Protein AF-A0A938B9T8-F1 (afdb_monomer_lite)

Radius of gyration: 34.12 Å; chains: 1; bounding box: 74×106×100 Å

Foldseek 3Di:
DDDDDDDDDDDDDDDDDDDDPDDPPVVVVVVVVVVVDDPPPDQLQVVLVVLLCVAPLCVVFVWDWDDKDADPVQKIKTWTWTNDPPTKIKIWIGHNSATFKIKIKAPPDQADDPVVLVSVQSSVCSSCVSRVNNFHCDPVNSVVQNVAQDAEDCDQVPADWDDGQQKTWGWYDHPSITMIMIGGHPCNPDPDDPPPDPDPDPDQDDDDWAADQDQFEFDFDDVPCVVSVVVVVVVCCVPQVKDFPDKDWDDDPPDPDIGITTGIARDDPPDGDDDIYDDDDDDDDDDDD

Secondary structure (DSSP, 8-state):
-----------------------TTHHHHHHHTTTTS------HHHHHHHHHHTSHHHHHTT-EEEEEEE-TTS-EEEEEE-S-SS-EEEEEEE-SSSEEEEEEEETT-SS--HHHHHHHHHHHHHHHHHTT------HHHHHHHHHHTTSEESSGGGSPPEEETTEEEEEEEETTEEEEEEEE-S-TTS-------------PPP------SSS-B-----TT-HHHHHHHHHHHHHHS-EEEEEEEEEE-TTSS-EEEEEEEEE--TT-------------------

Structure (mmCIF, N/CA/C/O backbone):
data_AF-A0A938B9T8-F1
#
_entry.id   AF-A0A938B9T8-F1
#
loop_
_atom_site.group_PDB
_atom_site.id
_atom_site.type_symbol
_atom_site.label_atom_id
_atom_site.label_alt_id
_atom_site.label_comp_id
_atom_site.label_asym_id
_atom_site.label_entity_id
_atom_site.label_seq_id
_atom_site.pdbx_PDB_ins_code
_atom_site.Cartn_x
_atom_site.Cartn_y
_atom_site.Cartn_z
_atom_site.occupancy
_atom_site.B_iso_or_equiv
_atom_site.auth_seq_id
_atom_site.auth_comp_id
_atom_site.auth_asym_id
_atom_site.auth_atom_id
_atom_site.pdbx_PDB_model_num
ATOM 1 N N . MET A 1 1 ? 50.150 -61.890 -44.716 1.00 44.00 1 MET A N 1
ATOM 2 C CA . MET A 1 1 ? 51.503 -61.308 -44.879 1.00 44.00 1 MET A CA 1
ATOM 3 C C . MET A 1 1 ? 51.969 -61.524 -46.313 1.00 44.00 1 MET A C 1
ATOM 5 O O . MET A 1 1 ? 51.781 -62.622 -46.815 1.00 44.00 1 MET A O 1
ATOM 9 N N . LYS A 1 2 ? 52.610 -60.495 -46.892 1.00 39.19 2 LYS A N 1
ATOM 10 C CA . LYS A 1 2 ? 53.202 -60.366 -48.245 1.00 39.19 2 LYS A CA 1
ATOM 11 C C . LYS A 1 2 ? 52.284 -59.973 -49.418 1.00 39.19 2 LYS A C 1
ATOM 13 O O . LYS A 1 2 ? 51.310 -60.654 -49.709 1.00 39.19 2 LYS A O 1
ATOM 18 N N . ASN A 1 3 ? 52.809 -58.968 -50.142 1.00 36.91 3 ASN A N 1
ATOM 19 C CA . ASN A 1 3 ? 52.627 -58.587 -51.555 1.00 36.91 3 ASN A CA 1
ATOM 20 C C . ASN A 1 3 ? 51.361 -57.774 -51.889 1.00 36.91 3 ASN A C 1
ATOM 22 O O . ASN A 1 3 ? 50.288 -58.130 -51.438 1.00 36.91 3 ASN A O 1
ATOM 26 N N . ARG A 1 4 ? 51.370 -56.692 -52.686 1.00 42.81 4 ARG A N 1
ATOM 27 C CA . ARG A 1 4 ? 52.327 -56.062 -53.632 1.00 42.81 4 ARG A CA 1
ATOM 28 C C . ARG A 1 4 ? 51.769 -54.647 -53.949 1.00 42.81 4 ARG A C 1
ATOM 30 O O . ARG A 1 4 ? 50.560 -54.488 -53.988 1.00 42.81 4 ARG A O 1
ATOM 37 N N . THR A 1 5 ? 52.578 -53.586 -53.942 1.00 43.53 5 THR A N 1
ATOM 38 C CA . THR A 1 5 ? 53.178 -52.920 -55.127 1.00 43.53 5 THR A CA 1
ATOM 39 C C . THR A 1 5 ? 52.240 -51.990 -55.923 1.00 43.53 5 THR A C 1
ATOM 41 O O . THR A 1 5 ? 51.395 -52.454 -56.672 1.00 43.53 5 THR A O 1
ATOM 44 N N . PHE A 1 6 ? 52.497 -50.682 -55.757 1.00 43.47 6 PHE A N 1
ATOM 45 C CA . PHE A 1 6 ? 52.498 -49.566 -56.724 1.00 43.47 6 PHE A CA 1
ATOM 46 C C . PHE A 1 6 ? 51.440 -49.482 -57.842 1.00 43.47 6 PHE A C 1
ATOM 48 O O . PHE A 1 6 ? 51.449 -50.280 -58.772 1.00 43.47 6 PHE A O 1
ATOM 55 N N . CYS A 1 7 ? 50.754 -48.333 -57.910 1.00 41.94 7 CYS A N 1
ATOM 56 C CA . CYS A 1 7 ? 50.719 -47.555 -59.152 1.00 41.94 7 CYS A CA 1
ATOM 57 C C . CYS A 1 7 ? 50.517 -46.057 -58.866 1.00 41.94 7 CYS A C 1
ATOM 59 O O . CYS A 1 7 ? 49.544 -45.649 -58.237 1.00 41.94 7 CYS A O 1
ATOM 61 N N . PHE A 1 8 ? 51.489 -45.265 -59.314 1.00 39.94 8 PHE A N 1
ATOM 62 C CA . PHE A 1 8 ? 51.464 -43.810 -59.415 1.00 39.94 8 PHE A CA 1
ATOM 63 C C . PHE A 1 8 ? 50.575 -43.408 -60.597 1.00 39.94 8 PHE A C 1
ATOM 65 O O . PHE A 1 8 ? 50.833 -43.864 -61.707 1.00 39.94 8 PHE A O 1
ATOM 72 N N . ILE A 1 9 ? 49.638 -42.478 -60.404 1.00 48.59 9 ILE A N 1
ATOM 73 C CA . ILE A 1 9 ? 49.230 -41.559 -61.474 1.00 48.59 9 ILE A CA 1
ATOM 74 C C . ILE A 1 9 ? 49.247 -40.144 -60.905 1.00 48.59 9 ILE A C 1
ATOM 76 O O . ILE A 1 9 ? 48.394 -39.735 -60.121 1.00 48.59 9 ILE A O 1
ATOM 80 N N . VAL A 1 10 ? 50.292 -39.429 -61.310 1.00 43.50 10 VAL A N 1
ATOM 81 C CA . VAL A 1 10 ? 50.408 -37.976 -61.288 1.00 43.50 10 VAL A CA 1
ATOM 82 C C . VAL A 1 10 ? 49.508 -37.446 -62.397 1.00 43.50 10 VAL A C 1
ATOM 84 O O . VAL A 1 10 ? 49.680 -37.821 -63.554 1.00 43.50 10 VAL A O 1
ATOM 87 N N . LEU A 1 11 ? 48.577 -36.558 -62.063 1.00 46.62 11 LEU A N 1
ATOM 88 C CA . LEU A 1 11 ? 47.908 -35.721 -63.051 1.00 46.62 11 LEU A CA 1
ATOM 89 C C . LEU A 1 11 ? 47.940 -34.279 -62.555 1.00 46.62 11 LEU A C 1
ATOM 91 O O . LEU A 1 11 ? 47.171 -33.853 -61.697 1.00 46.62 11 LEU A O 1
ATOM 95 N N . CYS A 1 12 ? 48.924 -33.562 -63.089 1.00 42.72 12 CYS A N 1
ATOM 96 C CA . CYS A 1 12 ? 49.017 -32.118 -63.072 1.00 42.72 12 CYS A CA 1
ATOM 97 C C . CYS A 1 12 ? 47.800 -31.521 -63.787 1.00 42.72 12 CYS A C 1
ATOM 99 O O . CYS A 1 12 ? 47.598 -31.791 -64.967 1.00 42.72 12 CYS A O 1
ATOM 101 N N . PHE A 1 13 ? 47.065 -30.638 -63.115 1.00 42.47 13 PHE A N 1
ATOM 102 C CA . PHE A 1 13 ? 46.335 -29.570 -63.791 1.00 42.47 13 PHE A CA 1
ATOM 103 C C . PHE A 1 13 ? 46.786 -28.235 -63.211 1.00 42.47 13 PHE A C 1
ATOM 105 O O . PHE A 1 13 ? 46.381 -27.800 -62.136 1.00 42.47 13 PHE A O 1
ATOM 112 N N . VAL A 1 14 ? 47.710 -27.633 -63.953 1.00 46.84 14 VAL A N 1
ATOM 113 C CA . VAL A 1 14 ? 48.051 -26.218 -63.903 1.00 46.84 14 VAL A CA 1
ATOM 114 C C . VAL A 1 14 ? 46.981 -25.473 -64.698 1.00 46.84 14 VAL A C 1
ATOM 116 O O . VAL A 1 14 ? 46.688 -25.856 -65.827 1.00 46.84 14 VAL A O 1
ATOM 119 N N . GLY A 1 15 ? 46.470 -24.378 -64.137 1.00 41.94 15 GLY A N 1
ATOM 120 C CA . GLY A 1 15 ? 45.868 -23.295 -64.915 1.00 41.94 15 GLY A CA 1
ATOM 121 C C . GLY A 1 15 ? 44.382 -23.060 -64.671 1.00 41.94 15 GLY A C 1
ATOM 122 O O . GLY A 1 15 ? 43.544 -23.682 -65.305 1.00 41.94 15 GLY A O 1
ATOM 123 N N . MET A 1 16 ? 44.070 -22.089 -63.810 1.00 43.16 16 MET A N 1
ATOM 124 C CA . MET A 1 16 ? 43.331 -20.874 -64.191 1.00 43.16 16 MET A CA 1
ATOM 125 C C . MET A 1 16 ? 43.109 -20.016 -62.942 1.00 43.16 16 MET A C 1
ATOM 127 O O . MET A 1 16 ? 42.159 -20.197 -62.187 1.00 43.16 16 MET A O 1
ATOM 131 N N . MET A 1 17 ? 44.001 -19.040 -62.746 1.00 46.53 17 MET A N 1
ATOM 132 C CA . MET A 1 17 ? 43.592 -17.780 -62.137 1.00 46.53 17 MET A CA 1
ATOM 133 C C . MET A 1 17 ? 42.645 -17.096 -63.125 1.00 46.53 17 MET A C 1
ATOM 135 O O . MET A 1 17 ? 43.085 -16.679 -64.194 1.00 46.53 17 MET A O 1
ATOM 139 N N . ILE A 1 18 ? 41.374 -16.947 -62.761 1.00 51.22 18 ILE A N 1
ATOM 140 C CA . ILE A 1 18 ? 40.555 -15.838 -63.244 1.00 51.22 18 ILE A CA 1
ATOM 141 C C . ILE A 1 18 ? 39.967 -15.137 -62.025 1.00 51.22 18 ILE A C 1
ATOM 143 O O . ILE A 1 18 ? 39.226 -15.706 -61.227 1.00 51.22 18 ILE A O 1
ATOM 147 N N . LEU A 1 19 ? 40.378 -13.880 -61.911 1.00 48.69 19 LEU A N 1
ATOM 148 C CA . LEU A 1 19 ? 39.807 -12.830 -61.092 1.00 48.69 19 LEU A CA 1
ATOM 149 C C . LEU A 1 19 ? 38.296 -12.742 -61.334 1.00 48.69 19 LEU A C 1
ATOM 151 O O . LEU A 1 19 ? 37.857 -12.513 -62.456 1.00 48.69 19 LEU A O 1
ATOM 155 N N . GLY A 1 20 ? 37.518 -12.872 -60.265 1.00 40.81 20 GLY A N 1
ATOM 156 C CA . GLY A 1 20 ? 36.072 -12.679 -60.276 1.00 40.81 20 GLY A CA 1
ATOM 157 C C . GLY A 1 20 ? 35.629 -12.086 -58.950 1.00 40.81 20 GLY A C 1
ATOM 158 O O . GLY A 1 20 ? 35.088 -12.776 -58.093 1.00 40.81 20 GLY A O 1
ATOM 159 N N . CYS A 1 21 ? 35.944 -10.807 -58.756 1.00 49.81 21 CYS A N 1
ATOM 160 C CA . CYS A 1 21 ? 35.454 -9.993 -57.653 1.00 49.81 21 CYS A CA 1
ATOM 161 C C . CYS A 1 21 ? 33.967 -9.706 -57.914 1.00 49.81 21 CYS A C 1
ATOM 163 O O . CYS A 1 21 ? 33.634 -8.689 -58.514 1.00 49.81 21 CYS A O 1
ATOM 165 N N . GLU A 1 22 ? 33.077 -10.627 -57.538 1.00 45.91 22 GLU A N 1
ATOM 166 C CA . GLU A 1 22 ? 31.639 -10.467 -57.766 1.00 45.91 22 GLU A CA 1
ATOM 167 C C . GLU A 1 22 ? 30.855 -10.392 -56.447 1.00 45.91 22 GLU A C 1
ATOM 169 O O . GLU A 1 22 ? 30.532 -11.375 -55.785 1.00 45.91 22 GLU A O 1
ATOM 174 N N . SER A 1 23 ? 30.584 -9.133 -56.097 1.00 46.62 23 SER A N 1
ATOM 175 C CA . SER A 1 23 ? 29.406 -8.610 -55.403 1.00 46.62 23 SER A CA 1
ATOM 176 C C . SER A 1 23 ? 29.076 -9.140 -53.997 1.00 46.62 23 SER A C 1
ATOM 178 O O . SER A 1 23 ? 28.178 -9.949 -53.762 1.00 46.62 23 SER A O 1
ATOM 180 N N . GLN A 1 24 ? 29.720 -8.512 -53.013 1.00 46.72 24 GLN A N 1
ATOM 181 C CA . GLN A 1 24 ? 29.330 -8.488 -51.596 1.00 46.72 24 GLN A CA 1
ATOM 182 C C . GLN A 1 24 ? 28.036 -7.682 -51.311 1.00 46.72 24 GLN A C 1
ATOM 184 O O . GLN A 1 24 ? 27.685 -7.489 -50.146 1.00 46.72 24 GLN A O 1
ATOM 189 N N . GLU A 1 25 ? 27.292 -7.214 -52.320 1.00 53.09 25 GLU A N 1
ATOM 190 C CA . GLU A 1 25 ? 26.099 -6.380 -52.092 1.00 53.09 25 GLU A CA 1
ATOM 191 C C . GLU A 1 25 ? 24.832 -7.193 -51.786 1.00 53.09 25 GLU A C 1
ATOM 193 O O . GLU A 1 25 ? 24.035 -6.794 -50.937 1.00 53.09 25 GLU A O 1
ATOM 198 N N . LYS A 1 26 ? 24.683 -8.408 -52.331 1.00 45.09 26 LYS A N 1
ATOM 199 C CA . LYS A 1 26 ? 23.472 -9.228 -52.107 1.00 45.09 26 LYS A CA 1
ATOM 200 C C . LYS A 1 26 ? 23.364 -9.889 -50.726 1.00 45.09 26 LYS A C 1
ATOM 202 O O . LYS A 1 26 ? 22.300 -10.394 -50.372 1.00 45.09 26 LYS A O 1
ATOM 207 N N . LYS A 1 27 ? 24.424 -9.875 -49.909 1.00 44.78 27 LYS A N 1
ATOM 208 C CA . LYS A 1 27 ? 24.386 -10.405 -48.529 1.00 44.78 27 LYS A CA 1
ATOM 209 C C . LYS A 1 27 ? 23.972 -9.365 -47.483 1.00 44.78 27 LYS A C 1
ATOM 211 O O . LYS A 1 27 ? 23.549 -9.753 -46.399 1.00 44.78 27 LYS A O 1
ATOM 216 N N . LYS A 1 28 ? 24.035 -8.065 -47.796 1.00 45.91 28 LYS A N 1
ATOM 217 C CA . LYS A 1 28 ? 23.640 -6.997 -46.859 1.00 45.91 28 LYS A CA 1
ATOM 218 C C . LYS A 1 28 ? 22.139 -6.706 -46.867 1.00 45.91 28 LYS A C 1
ATOM 220 O O . LYS A 1 28 ? 21.610 -6.235 -45.864 1.00 45.91 28 LYS A O 1
ATOM 225 N N . GLU A 1 29 ? 21.435 -7.049 -47.942 1.00 45.91 29 GLU A N 1
ATOM 226 C CA . GLU A 1 29 ? 19.993 -6.801 -48.046 1.00 45.91 29 GLU A CA 1
ATOM 227 C C . GLU A 1 29 ? 19.154 -7.873 -47.327 1.00 45.91 29 GLU A C 1
ATOM 229 O O . GLU A 1 29 ? 18.141 -7.562 -46.703 1.00 45.91 29 GLU A O 1
ATOM 234 N N . LYS A 1 30 ? 19.639 -9.122 -47.265 1.00 44.00 30 LYS A N 1
ATOM 235 C CA . LYS A 1 30 ? 18.954 -10.209 -46.540 1.00 44.00 30 LYS A CA 1
ATOM 236 C C . LYS A 1 30 ? 19.152 -10.165 -45.015 1.00 44.00 30 LYS A C 1
ATOM 238 O O . LYS A 1 30 ? 18.354 -10.744 -44.288 1.00 44.00 30 LYS A O 1
ATOM 243 N N . VAL A 1 31 ? 20.165 -9.445 -44.520 1.00 48.72 31 VAL A N 1
ATOM 244 C CA . VAL A 1 31 ? 20.385 -9.234 -43.072 1.00 48.72 31 VAL A CA 1
ATOM 245 C C . VAL A 1 31 ? 19.576 -8.042 -42.543 1.00 48.72 31 VAL A C 1
ATOM 247 O O . VAL A 1 31 ? 19.116 -8.077 -41.405 1.00 48.72 31 VAL A O 1
ATOM 250 N N . LYS A 1 32 ? 19.287 -7.033 -43.378 1.00 48.50 32 LYS A N 1
ATOM 251 C CA . LYS A 1 32 ? 18.380 -5.932 -43.001 1.00 48.50 32 LYS A CA 1
ATOM 252 C C . LYS A 1 32 ? 16.919 -6.366 -42.841 1.00 48.50 32 LYS A C 1
ATOM 254 O O . LYS A 1 32 ? 16.194 -5.747 -42.074 1.00 48.50 32 LYS A O 1
ATOM 259 N N . SER A 1 33 ? 16.500 -7.439 -43.512 1.00 45.88 33 SER A N 1
ATOM 260 C CA . SER A 1 33 ? 15.119 -7.939 -43.445 1.00 45.88 33 SER A CA 1
ATOM 261 C C . SER A 1 33 ? 14.818 -8.810 -42.217 1.00 45.88 33 SER A C 1
ATOM 263 O O . SER A 1 33 ? 13.645 -9.013 -41.925 1.00 45.88 33 SER A O 1
ATOM 265 N N . ILE A 1 34 ? 15.828 -9.327 -41.502 1.00 47.50 34 ILE A N 1
ATOM 266 C CA . ILE A 1 34 ? 15.625 -10.179 -40.309 1.00 47.50 34 ILE A CA 1
ATOM 267 C C . ILE A 1 34 ? 15.726 -9.362 -39.007 1.00 47.50 34 ILE A C 1
ATOM 269 O O . ILE A 1 34 ? 15.142 -9.740 -38.003 1.00 47.50 34 ILE A O 1
ATOM 273 N N . MET A 1 35 ? 16.373 -8.190 -39.024 1.00 47.97 35 MET A N 1
ATOM 274 C CA . MET A 1 35 ? 16.415 -7.276 -37.866 1.00 47.97 35 MET A CA 1
ATOM 275 C C . MET A 1 35 ? 15.239 -6.285 -37.802 1.00 47.97 35 MET A C 1
ATOM 277 O O . MET A 1 35 ? 15.177 -5.468 -36.890 1.00 47.97 35 MET A O 1
ATOM 281 N N . ALA A 1 36 ? 14.315 -6.331 -38.765 1.00 45.12 36 ALA A N 1
ATOM 282 C CA . ALA A 1 36 ? 13.151 -5.442 -38.825 1.00 45.12 36 ALA A CA 1
ATOM 283 C C . ALA A 1 36 ? 11.843 -6.106 -38.349 1.00 45.12 36 ALA A C 1
ATOM 285 O O . ALA A 1 36 ? 10.796 -5.462 -38.340 1.00 45.12 36 ALA A O 1
ATOM 286 N N . GLN A 1 37 ? 11.885 -7.378 -37.941 1.00 44.09 37 GLN A N 1
ATOM 287 C CA . GLN A 1 37 ? 10.745 -8.075 -37.353 1.00 44.09 37 GLN A CA 1
ATOM 288 C C . GLN A 1 37 ? 11.016 -8.381 -35.878 1.00 44.09 37 GLN A C 1
ATOM 290 O O . GLN A 1 37 ? 11.808 -9.252 -35.544 1.00 44.09 37 GLN A O 1
ATOM 295 N N . GLN A 1 38 ? 10.259 -7.676 -35.034 1.00 44.22 38 GLN A N 1
ATOM 296 C CA . GLN A 1 38 ? 9.871 -8.064 -33.676 1.00 44.22 38 GLN A CA 1
ATOM 297 C C . GLN A 1 38 ? 10.917 -7.936 -32.560 1.00 44.22 38 GLN A C 1
ATOM 299 O O . GLN A 1 38 ? 11.179 -8.874 -31.822 1.00 44.22 38 GLN A O 1
ATOM 304 N N . GLU A 1 39 ? 11.317 -6.703 -32.278 1.00 44.09 39 GLU A N 1
ATOM 305 C CA . GLU A 1 39 ? 11.133 -6.209 -30.911 1.00 44.09 39 GLU A CA 1
ATOM 306 C C . GLU A 1 39 ? 10.111 -5.082 -30.994 1.00 44.09 39 GLU A C 1
ATOM 308 O O . GLU A 1 39 ? 10.438 -3.915 -31.192 1.00 44.09 39 GLU A O 1
ATOM 313 N N . ALA A 1 40 ? 8.829 -5.441 -30.892 1.00 45.62 40 ALA A N 1
ATOM 314 C CA . ALA A 1 40 ? 7.873 -4.494 -30.348 1.00 45.62 40 ALA A CA 1
ATOM 315 C C . ALA A 1 40 ? 8.347 -4.268 -28.913 1.00 45.62 40 ALA A C 1
ATOM 317 O O . ALA A 1 40 ? 8.076 -5.089 -28.039 1.00 45.62 40 ALA A O 1
ATOM 318 N N . THR A 1 41 ? 9.168 -3.238 -28.722 1.00 47.88 41 THR A N 1
ATOM 319 C CA . THR A 1 41 ? 9.672 -2.798 -27.430 1.00 47.88 41 THR A CA 1
ATOM 320 C C . THR A 1 41 ? 8.458 -2.509 -26.568 1.00 47.88 41 THR A C 1
ATOM 322 O O . THR A 1 41 ? 7.824 -1.459 -26.658 1.00 47.88 41 THR A O 1
ATOM 325 N N . VAL A 1 42 ? 8.072 -3.519 -25.792 1.00 50.34 42 VAL A N 1
ATOM 326 C CA . VAL A 1 42 ? 7.075 -3.407 -24.741 1.00 50.34 42 VAL A CA 1
ATOM 327 C C . VAL A 1 42 ? 7.495 -2.188 -23.921 1.00 50.34 42 VAL A C 1
ATOM 329 O O . VAL A 1 42 ? 8.640 -2.162 -23.462 1.00 50.34 42 VAL A O 1
ATOM 332 N N . PRO A 1 43 ? 6.639 -1.153 -23.796 1.00 55.47 43 PRO A N 1
ATOM 333 C CA . PRO A 1 43 ? 6.971 0.017 -23.001 1.00 55.47 43 PRO A CA 1
ATOM 334 C C . PRO A 1 43 ? 7.483 -0.450 -21.637 1.00 55.47 43 PRO A C 1
ATOM 336 O O . PRO A 1 43 ? 6.865 -1.351 -21.061 1.00 55.47 43 PRO A O 1
ATOM 339 N N . PRO A 1 44 ? 8.602 0.093 -21.135 1.00 57.81 44 PRO A N 1
ATOM 340 C CA . PRO A 1 44 ? 9.269 -0.430 -19.942 1.00 57.81 44 PRO A CA 1
ATOM 341 C C . PRO A 1 44 ? 8.331 -0.508 -18.720 1.00 57.81 44 PRO A C 1
ATOM 343 O O . PRO A 1 44 ? 8.489 -1.382 -17.873 1.00 57.81 44 PRO A O 1
ATOM 346 N N . ASP A 1 45 ? 7.278 0.311 -18.683 1.00 57.59 45 ASP A N 1
ATOM 347 C CA . ASP A 1 45 ? 6.208 0.323 -17.675 1.00 57.59 45 ASP A CA 1
ATOM 348 C C . ASP A 1 45 ? 5.435 -0.994 -17.600 1.00 57.59 45 ASP A C 1
ATOM 350 O O . ASP A 1 45 ? 5.082 -1.442 -16.510 1.00 57.59 45 ASP A O 1
ATOM 354 N N . LYS A 1 46 ? 5.244 -1.674 -18.733 1.00 61.50 46 LYS A N 1
ATOM 355 C CA . LYS A 1 46 ? 4.565 -2.973 -18.765 1.00 61.50 46 LYS A CA 1
ATOM 356 C C . LYS A 1 46 ? 5.424 -4.095 -18.184 1.00 61.50 46 LYS A C 1
ATOM 358 O O . LYS A 1 46 ? 4.868 -5.060 -17.671 1.00 61.50 46 LYS A O 1
ATOM 363 N N . LEU A 1 47 ? 6.755 -3.990 -18.242 1.00 66.94 47 LEU A N 1
ATOM 364 C CA . LEU A 1 47 ? 7.633 -5.042 -17.721 1.00 66.94 47 LEU A CA 1
ATOM 365 C C . LEU A 1 47 ? 7.559 -5.109 -16.195 1.00 66.94 47 LEU A C 1
ATOM 367 O O . LEU A 1 47 ? 7.362 -6.190 -15.652 1.00 66.94 47 LEU A O 1
ATOM 371 N N . ILE A 1 48 ? 7.600 -3.970 -15.510 1.00 81.06 48 ILE A N 1
ATOM 372 C CA . ILE A 1 48 ? 7.576 -3.952 -14.041 1.00 81.06 48 ILE A CA 1
ATOM 373 C C . ILE A 1 48 ? 6.180 -4.199 -13.478 1.00 81.06 48 ILE A C 1
ATOM 375 O O . ILE A 1 48 ? 6.041 -4.898 -12.476 1.00 81.06 48 ILE A O 1
ATOM 379 N N . LEU A 1 49 ? 5.130 -3.704 -14.138 1.00 88.44 49 LEU A N 1
ATOM 380 C CA . LEU A 1 49 ? 3.770 -4.065 -13.740 1.00 88.44 49 LEU A CA 1
ATOM 381 C C . LEU A 1 49 ? 3.564 -5.585 -13.840 1.00 88.44 49 LEU A C 1
ATOM 383 O O . LEU A 1 49 ? 3.070 -6.199 -12.900 1.00 88.44 49 LEU A O 1
ATOM 387 N N . SER A 1 50 ? 4.076 -6.210 -14.908 1.00 89.75 50 SER A N 1
ATOM 388 C CA . SER A 1 50 ? 4.029 -7.669 -15.058 1.00 89.75 50 SER A CA 1
ATOM 389 C C . SER A 1 50 ? 4.847 -8.426 -14.005 1.00 89.75 50 SER A C 1
ATOM 391 O O . SER A 1 50 ? 4.586 -9.600 -13.747 1.00 89.75 50 SER A O 1
ATOM 393 N N . GLU A 1 51 ? 5.884 -7.817 -13.425 1.00 92.25 51 GLU A N 1
ATOM 394 C CA . GLU A 1 51 ? 6.640 -8.415 -12.318 1.00 92.25 51 GLU A CA 1
ATOM 395 C C . GLU A 1 51 ? 5.804 -8.424 -11.038 1.00 92.25 51 GLU A C 1
ATOM 397 O O . GLU A 1 51 ? 5.715 -9.468 -10.389 1.00 92.25 51 GLU A O 1
ATOM 402 N N . PHE A 1 52 ? 5.106 -7.322 -10.740 1.00 94.38 52 PHE A N 1
ATOM 403 C CA . PHE A 1 52 ? 4.149 -7.277 -9.636 1.00 94.38 52 PHE A CA 1
ATOM 404 C C . PHE A 1 52 ? 3.007 -8.286 -9.832 1.00 94.38 52 PHE A C 1
ATOM 406 O O . PHE A 1 52 ? 2.710 -9.060 -8.924 1.00 94.38 52 PHE A O 1
ATOM 413 N N . GLU A 1 53 ? 2.408 -8.352 -11.021 1.00 95.50 53 GLU A N 1
ATOM 414 C CA . GLU A 1 53 ? 1.335 -9.310 -11.338 1.00 95.50 53 GLU A CA 1
ATOM 415 C C . GLU A 1 53 ? 1.786 -10.774 -11.180 1.00 95.50 53 GLU A C 1
ATOM 417 O O . GLU A 1 53 ? 0.991 -11.652 -10.849 1.00 95.50 53 GLU A O 1
ATOM 422 N N . ARG A 1 54 ? 3.084 -11.052 -11.370 1.00 95.44 54 ARG A N 1
ATOM 423 C CA . ARG A 1 54 ? 3.686 -12.382 -11.180 1.00 95.44 54 ARG A CA 1
ATOM 424 C C . ARG A 1 54 ? 4.169 -12.647 -9.753 1.00 95.44 54 ARG A C 1
ATOM 426 O O . ARG A 1 54 ? 4.651 -13.763 -9.513 1.00 95.44 54 ARG A O 1
ATOM 433 N N . SER A 1 55 ? 4.065 -11.675 -8.846 1.00 95.69 55 SER A N 1
ATOM 434 C CA . SER A 1 55 ? 4.524 -11.768 -7.455 1.00 95.69 55 SER A CA 1
ATOM 435 C C . SER A 1 55 ? 3.751 -12.811 -6.641 1.00 95.69 55 SER A C 1
ATOM 437 O O . SER A 1 55 ? 2.654 -13.240 -7.006 1.00 95.69 55 SER A O 1
ATOM 439 N N . GLU A 1 56 ? 4.326 -13.225 -5.510 1.00 94.56 56 GLU A N 1
ATOM 440 C CA . GLU A 1 56 ? 3.670 -14.145 -4.575 1.00 94.56 56 GLU A CA 1
ATOM 441 C C . GLU A 1 56 ? 2.349 -13.576 -4.044 1.00 94.56 56 GLU A C 1
ATOM 443 O O . GLU A 1 56 ? 1.375 -14.320 -3.934 1.00 94.56 56 GLU A O 1
ATOM 448 N N . PHE A 1 57 ? 2.282 -12.262 -3.797 1.00 97.06 57 PHE A N 1
ATOM 449 C CA . PHE A 1 57 ? 1.048 -11.591 -3.393 1.00 97.06 57 PHE A CA 1
ATOM 450 C C . PHE A 1 57 ? -0.070 -11.827 -4.412 1.00 97.06 57 PHE A C 1
ATOM 452 O O . PHE A 1 57 ? -1.126 -12.344 -4.053 1.00 97.06 57 PHE A O 1
ATOM 459 N N . CYS A 1 58 ? 0.173 -11.550 -5.696 1.00 97.06 58 CYS A N 1
ATOM 460 C CA . CYS A 1 58 ? -0.874 -11.701 -6.704 1.00 97.06 58 CYS A CA 1
ATOM 461 C C . CYS A 1 58 ? -1.254 -13.148 -7.010 1.00 97.06 58 CYS A C 1
ATOM 463 O O . CYS A 1 58 ? -2.415 -13.411 -7.318 1.00 97.06 58 CYS A O 1
ATOM 465 N N . ARG A 1 59 ? -0.324 -14.096 -6.852 1.00 96.44 59 ARG A N 1
ATOM 466 C CA . ARG A 1 59 ? -0.648 -15.530 -6.919 1.00 96.44 59 ARG A CA 1
ATOM 467 C C . ARG A 1 59 ? -1.488 -15.995 -5.735 1.00 96.44 59 ARG A C 1
ATOM 469 O O . ARG A 1 59 ? -2.335 -16.859 -5.908 1.00 96.44 59 ARG A O 1
ATOM 476 N N . THR A 1 60 ? -1.232 -15.453 -4.547 1.00 96.62 60 THR A N 1
ATOM 477 C CA . THR A 1 60 ? -1.928 -15.849 -3.315 1.00 96.62 60 THR A CA 1
ATOM 478 C C . THR A 1 60 ? -3.342 -15.282 -3.267 1.00 96.62 60 THR A C 1
ATOM 480 O O . THR A 1 60 ? -4.265 -15.992 -2.881 1.00 96.62 60 THR A O 1
ATOM 483 N N . TYR A 1 61 ? -3.515 -14.022 -3.672 1.00 96.88 61 TYR A N 1
ATOM 484 C CA . TYR A 1 61 ? -4.786 -13.297 -3.559 1.00 96.88 61 TYR A CA 1
ATOM 485 C C . TYR A 1 61 ? -5.519 -13.113 -4.896 1.00 96.88 61 TYR A C 1
ATOM 487 O O . TYR A 1 61 ? -6.442 -12.308 -4.971 1.00 96.88 61 TYR A O 1
ATOM 495 N N . ASN A 1 62 ? -5.119 -13.846 -5.942 1.00 96.31 62 ASN A N 1
ATOM 496 C CA . ASN A 1 62 ? -5.742 -13.829 -7.270 1.00 96.31 62 ASN A CA 1
ATOM 497 C C . ASN A 1 62 ? -5.971 -12.406 -7.817 1.00 96.31 62 ASN A C 1
ATOM 499 O O . ASN A 1 62 ? -7.102 -12.045 -8.137 1.00 96.31 62 ASN A O 1
ATOM 503 N N . CYS A 1 63 ? -4.910 -11.594 -7.915 1.00 96.75 63 CYS A N 1
ATOM 504 C CA . CYS A 1 63 ? -5.034 -10.235 -8.455 1.00 96.75 63 CYS A CA 1
ATOM 505 C C . CYS A 1 63 ? -5.677 -10.253 -9.848 1.00 96.75 63 CYS A C 1
ATOM 507 O O . CYS A 1 63 ? -5.156 -10.883 -10.771 1.00 96.75 63 CYS A O 1
ATOM 509 N N . SER A 1 64 ? -6.747 -9.485 -10.014 1.00 95.25 64 SER A N 1
ATOM 510 C CA . SER A 1 64 ? -7.351 -9.181 -11.305 1.00 95.25 64 SER A CA 1
ATOM 511 C C . SER A 1 64 ? -7.220 -7.692 -11.565 1.00 95.25 64 SER A C 1
ATOM 513 O O . SER A 1 64 ? -7.617 -6.879 -10.737 1.00 95.25 64 SER A O 1
ATOM 515 N N . PHE A 1 65 ? -6.654 -7.320 -12.709 1.00 95.81 65 PHE A N 1
ATOM 516 C CA . PHE A 1 65 ? -6.613 -5.920 -13.117 1.00 95.81 65 PHE A CA 1
ATOM 517 C C . PHE A 1 65 ? -8.043 -5.385 -13.288 1.00 95.81 65 PHE A C 1
ATOM 519 O O . PHE A 1 65 ? -8.832 -5.985 -14.020 1.00 95.81 65 PHE A O 1
ATOM 526 N N . ASP A 1 66 ? -8.353 -4.264 -12.637 1.00 94.94 66 ASP A N 1
ATOM 527 C CA . ASP A 1 66 ? -9.627 -3.550 -12.792 1.00 94.94 66 ASP A CA 1
ATOM 528 C C . ASP A 1 66 ? -9.461 -2.422 -13.817 1.00 94.94 66 ASP A C 1
ATOM 530 O O . ASP A 1 66 ? -10.026 -2.440 -14.915 1.00 94.94 66 ASP A O 1
ATOM 534 N N . ARG A 1 67 ? -8.622 -1.434 -13.485 1.00 95.88 67 ARG A N 1
ATOM 535 C CA . ARG A 1 67 ? -8.479 -0.213 -14.285 1.00 95.88 67 ARG A CA 1
ATOM 536 C C . ARG A 1 67 ? -7.166 0.510 -14.039 1.00 95.88 67 ARG A C 1
ATOM 538 O O . ARG A 1 67 ? -6.498 0.315 -13.028 1.00 95.88 67 ARG A O 1
ATOM 545 N N . SER A 1 68 ? -6.848 1.437 -14.937 1.00 95.81 68 SER A N 1
ATOM 546 C CA . SER A 1 68 ? -5.702 2.335 -14.810 1.00 95.81 68 SER A CA 1
ATOM 547 C C . SER A 1 68 ? -6.071 3.773 -15.156 1.00 95.81 68 SER A C 1
ATOM 549 O O . SER A 1 68 ? -6.924 4.005 -16.014 1.00 95.81 68 SER A O 1
ATOM 551 N N . TRP A 1 69 ? -5.394 4.741 -14.545 1.00 96.12 69 TRP A N 1
ATOM 552 C CA . TRP A 1 69 ? -5.516 6.152 -14.909 1.00 96.12 69 TRP A CA 1
ATOM 553 C C . TRP A 1 69 ? -4.183 6.885 -14.789 1.00 96.12 69 TRP A C 1
ATOM 555 O O . TRP A 1 69 ? -3.368 6.601 -13.909 1.00 96.12 69 TRP A O 1
ATOM 565 N N . ASP A 1 70 ? -3.980 7.862 -15.667 1.00 95.19 70 ASP A N 1
ATOM 566 C CA . ASP A 1 70 ? -2.782 8.690 -15.649 1.00 95.19 70 ASP A CA 1
ATOM 567 C C . ASP A 1 70 ? -2.823 9.692 -14.492 1.00 95.19 70 ASP A C 1
ATOM 569 O O . ASP A 1 70 ? -3.837 10.333 -14.192 1.00 95.19 70 ASP A O 1
ATOM 573 N N . LEU A 1 71 ? -1.680 9.842 -13.839 1.00 91.56 71 LEU A N 1
ATOM 574 C CA . LEU A 1 71 ? -1.454 10.798 -12.773 1.00 91.56 71 LEU A CA 1
ATOM 575 C C . LEU A 1 71 ? -0.880 12.089 -13.348 1.00 91.56 71 LEU A C 1
ATOM 577 O O . LEU A 1 71 ? -0.024 12.085 -14.231 1.00 91.56 71 LEU A O 1
ATOM 581 N N . ARG A 1 72 ? -1.255 13.222 -12.745 1.00 90.38 72 ARG A N 1
ATOM 582 C CA . ARG A 1 72 ? -0.691 14.542 -13.091 1.00 90.38 72 ARG A CA 1
ATOM 583 C C . ARG A 1 72 ? 0.832 14.613 -12.938 1.00 90.38 72 ARG A C 1
ATOM 585 O O . ARG A 1 72 ? 1.463 15.465 -13.549 1.00 90.38 72 ARG A O 1
ATOM 592 N N . SER A 1 73 ? 1.414 13.732 -12.127 1.00 87.25 73 SER A N 1
ATOM 593 C CA . SER A 1 73 ? 2.859 13.591 -11.938 1.00 87.25 73 SER A CA 1
ATOM 594 C C . SER A 1 73 ? 3.579 12.902 -13.108 1.00 87.25 73 SER A C 1
ATOM 596 O O . SER A 1 73 ? 4.801 12.769 -13.050 1.00 87.25 73 SER A O 1
ATOM 598 N N . GLY A 1 74 ? 2.860 12.464 -14.149 1.00 88.31 74 GLY A N 1
ATOM 599 C CA . GLY A 1 74 ? 3.426 11.750 -15.299 1.00 88.31 74 GLY A CA 1
ATOM 600 C C . GLY A 1 74 ? 3.643 10.252 -15.059 1.00 88.31 74 GLY A C 1
ATOM 601 O O . GLY A 1 74 ? 4.477 9.638 -15.717 1.00 88.31 74 GLY A O 1
ATOM 602 N N . GLY A 1 75 ? 2.953 9.674 -14.076 1.00 91.81 75 GLY A N 1
ATOM 603 C CA . GLY A 1 75 ? 2.880 8.227 -13.862 1.00 91.81 75 GLY A CA 1
ATOM 604 C C . GLY A 1 75 ? 1.489 7.684 -14.178 1.00 91.81 75 GLY A C 1
ATOM 605 O O . GLY A 1 75 ? 0.601 8.443 -14.553 1.00 91.81 75 GLY A O 1
ATOM 606 N N . THR A 1 76 ? 1.283 6.395 -13.948 1.00 95.00 76 THR A N 1
ATOM 607 C CA . THR A 1 76 ? -0.009 5.719 -14.082 1.00 95.00 76 THR A CA 1
ATOM 608 C C . THR A 1 76 ? -0.301 4.999 -12.773 1.00 95.00 76 THR A C 1
ATOM 610 O O . THR A 1 76 ? 0.585 4.362 -12.199 1.00 95.00 76 THR A O 1
ATOM 613 N N . ASN A 1 77 ? -1.530 5.112 -12.278 1.00 96.81 77 ASN A N 1
ATOM 614 C CA . ASN A 1 77 ? -2.007 4.288 -11.176 1.00 96.81 77 ASN A CA 1
ATOM 615 C C . ASN A 1 77 ? -2.820 3.128 -11.739 1.00 96.81 77 ASN A C 1
ATOM 617 O O . ASN A 1 77 ? -3.643 3.332 -12.630 1.00 96.81 77 ASN A O 1
ATOM 621 N N . ASN A 1 78 ? -2.581 1.931 -11.223 1.00 97.06 78 ASN A N 1
ATOM 622 C CA . ASN A 1 78 ? -3.198 0.688 -11.666 1.00 97.06 78 ASN A CA 1
ATOM 623 C C . ASN A 1 78 ? -3.910 0.073 -10.467 1.00 97.06 78 ASN A C 1
ATOM 625 O O . ASN A 1 78 ? -3.285 -0.130 -9.428 1.00 97.06 78 ASN A O 1
ATOM 629 N N . SER A 1 79 ? -5.199 -0.195 -10.600 1.00 97.38 79 SER A N 1
ATOM 630 C CA . SER A 1 79 ? -6.030 -0.759 -9.545 1.00 97.38 79 SER A CA 1
ATOM 631 C C . SER A 1 79 ? -6.327 -2.223 -9.842 1.00 97.38 79 SER A C 1
ATOM 633 O O . SER A 1 79 ? -6.543 -2.597 -10.999 1.00 97.38 79 SER A O 1
ATOM 635 N N . TYR A 1 80 ? -6.307 -3.036 -8.791 1.00 97.06 80 TYR A N 1
ATOM 636 C CA . TYR A 1 80 ? -6.557 -4.466 -8.853 1.00 97.06 80 TYR A CA 1
ATOM 637 C C . TYR A 1 80 ? -7.622 -4.864 -7.839 1.00 97.06 80 TYR A C 1
ATOM 639 O O . TYR A 1 80 ? -7.594 -4.419 -6.688 1.00 97.06 80 TYR A O 1
ATOM 647 N N . ASP A 1 81 ? -8.482 -5.777 -8.267 1.00 95.12 81 ASP A N 1
ATOM 648 C CA . ASP A 1 81 ? -9.327 -6.567 -7.389 1.00 95.12 81 ASP A CA 1
ATOM 649 C C . ASP A 1 81 ? -8.539 -7.771 -6.873 1.00 95.12 81 ASP A C 1
ATOM 651 O O . ASP A 1 81 ? -7.734 -8.366 -7.595 1.00 95.12 81 ASP A O 1
ATOM 655 N N . ILE A 1 82 ? -8.786 -8.148 -5.620 1.00 96.12 82 ILE A N 1
ATOM 656 C CA . ILE A 1 82 ? -8.233 -9.358 -5.013 1.00 96.12 82 ILE A CA 1
ATOM 657 C C . ILE A 1 82 ? -9.337 -10.183 -4.357 1.00 96.12 82 ILE A C 1
ATOM 659 O O . ILE A 1 82 ? -10.346 -9.646 -3.897 1.00 96.12 82 ILE A O 1
ATOM 663 N N . ASP A 1 83 ? -9.126 -11.493 -4.285 1.00 93.25 83 ASP A N 1
ATOM 664 C CA . ASP A 1 83 ? -10.075 -12.463 -3.734 1.00 93.25 83 ASP A CA 1
ATOM 665 C C . ASP A 1 83 ? -10.044 -12.468 -2.195 1.00 93.25 83 ASP A C 1
ATOM 667 O O . ASP A 1 83 ? -9.541 -13.384 -1.541 1.00 93.25 83 ASP A O 1
ATOM 671 N N . VAL A 1 84 ? -10.514 -11.367 -1.603 1.00 92.56 84 VAL A N 1
ATOM 672 C CA . VAL A 1 84 ? -10.573 -11.149 -0.154 1.00 92.56 84 VAL A CA 1
ATOM 673 C C . VAL A 1 84 ? -11.893 -10.471 0.207 1.00 92.56 84 VAL A C 1
ATOM 675 O O . VAL A 1 84 ? -12.292 -9.488 -0.413 1.00 92.56 84 VAL A O 1
ATOM 678 N N . ASN A 1 85 ? -12.558 -10.970 1.253 1.00 89.19 85 ASN A N 1
ATOM 679 C CA . ASN A 1 85 ? -13.832 -10.449 1.749 1.00 89.19 85 ASN A CA 1
ATOM 680 C C . ASN A 1 85 ? -13.718 -10.065 3.241 1.00 89.19 85 ASN A C 1
ATOM 682 O O . ASN A 1 85 ? -13.311 -10.922 4.031 1.00 89.19 85 ASN A O 1
ATOM 686 N N . PRO A 1 86 ? -14.073 -8.835 3.673 1.00 88.81 86 PRO A N 1
ATOM 687 C CA . PRO A 1 86 ? -14.525 -7.675 2.882 1.00 88.81 86 PRO A CA 1
ATOM 688 C C . PRO A 1 86 ? -13.502 -7.191 1.852 1.00 88.81 86 PRO A C 1
ATOM 690 O O . PRO A 1 86 ? -12.307 -7.411 2.045 1.00 88.81 86 PRO A O 1
ATOM 693 N N . THR A 1 87 ? -13.953 -6.526 0.789 1.00 90.50 87 THR A N 1
ATOM 694 C CA . THR A 1 87 ? -13.087 -6.075 -0.311 1.00 90.50 87 THR A CA 1
ATOM 695 C C . THR A 1 87 ? -11.924 -5.214 0.187 1.00 90.50 87 THR A C 1
ATOM 697 O O . THR A 1 87 ? -12.073 -4.376 1.082 1.00 90.50 87 THR A O 1
ATOM 700 N N . VAL A 1 88 ? -10.758 -5.410 -0.422 1.00 95.81 88 VAL A N 1
ATOM 701 C CA . VAL A 1 88 ? -9.565 -4.582 -0.232 1.00 95.81 88 VAL A CA 1
ATOM 702 C C . VAL A 1 88 ? -9.174 -4.033 -1.598 1.00 95.81 88 VAL A C 1
ATOM 704 O O . VAL A 1 88 ? -8.988 -4.813 -2.526 1.00 95.81 88 VAL A O 1
ATOM 707 N N . SER A 1 89 ? -9.055 -2.710 -1.728 1.00 95.69 89 SER A N 1
ATOM 708 C CA . SER A 1 89 ? -8.508 -2.113 -2.954 1.00 95.69 89 SER A CA 1
ATOM 709 C C . SER A 1 89 ? -6.990 -2.193 -2.916 1.00 95.69 89 SER A C 1
ATOM 711 O O . SER A 1 89 ? -6.375 -1.822 -1.909 1.00 95.69 89 SER A O 1
ATOM 713 N N . VAL A 1 90 ? -6.400 -2.662 -4.013 1.00 98.19 90 VAL A N 1
ATOM 714 C CA . VAL A 1 90 ? -4.956 -2.660 -4.237 1.00 98.19 90 VAL A CA 1
ATOM 715 C C . VAL A 1 90 ? -4.642 -1.674 -5.351 1.00 98.19 90 VAL A C 1
ATOM 717 O O . VAL A 1 90 ? -5.219 -1.741 -6.436 1.00 98.19 90 VAL A O 1
ATOM 720 N N . GLU A 1 91 ? -3.698 -0.774 -5.101 1.00 98.00 91 GLU A N 1
ATOM 721 C CA . GLU A 1 91 ? -3.242 0.200 -6.089 1.00 98.00 91 GLU A CA 1
ATOM 722 C C . GLU A 1 91 ? -1.730 0.128 -6.272 1.00 98.00 91 GLU A C 1
ATOM 724 O O . GLU A 1 91 ? -0.982 0.051 -5.301 1.00 98.00 91 GLU A O 1
ATOM 729 N N . ILE A 1 92 ? -1.277 0.189 -7.522 1.00 97.88 92 ILE A N 1
ATOM 730 C CA . ILE A 1 92 ? 0.128 0.160 -7.918 1.00 97.88 92 ILE A CA 1
ATOM 731 C C . ILE A 1 92 ? 0.429 1.360 -8.800 1.00 97.88 92 ILE A C 1
ATOM 733 O O . ILE A 1 92 ? -0.146 1.519 -9.880 1.00 97.88 92 ILE A O 1
ATOM 737 N N . THR A 1 93 ? 1.384 2.180 -8.376 1.00 96.50 93 THR A N 1
ATOM 738 C CA . THR A 1 93 ? 1.789 3.370 -9.120 1.00 96.50 93 THR A CA 1
ATOM 739 C C . THR A 1 93 ? 3.099 3.129 -9.856 1.00 96.50 93 THR A C 1
ATOM 741 O O . THR A 1 93 ? 4.127 2.839 -9.236 1.00 96.50 93 THR A O 1
ATOM 744 N N . THR A 1 94 ? 3.089 3.334 -11.170 1.00 94.62 94 THR A N 1
ATOM 745 C CA . THR A 1 94 ? 4.271 3.258 -12.033 1.00 94.62 94 THR A CA 1
ATOM 746 C C . THR A 1 94 ? 4.591 4.616 -12.655 1.00 94.62 94 THR A C 1
ATOM 748 O O . THR A 1 94 ? 3.706 5.439 -12.874 1.00 94.62 94 THR A O 1
ATOM 751 N N . SER A 1 95 ? 5.860 4.883 -12.958 1.00 92.19 95 SER A N 1
ATOM 752 C CA . SER A 1 95 ? 6.282 6.062 -13.723 1.00 92.19 95 SER A CA 1
ATOM 753 C C . SER A 1 95 ? 7.617 5.806 -14.410 1.00 92.19 95 SER A C 1
ATOM 755 O O . SER A 1 95 ? 8.548 5.308 -13.776 1.00 92.19 95 SER A O 1
ATOM 757 N N . ASN A 1 96 ? 7.733 6.194 -15.685 1.00 87.44 96 ASN A N 1
ATOM 758 C CA . ASN A 1 96 ? 8.948 6.035 -16.496 1.00 87.44 96 ASN A CA 1
ATOM 759 C C . ASN A 1 96 ? 9.498 4.607 -16.472 1.00 87.44 96 ASN A C 1
ATOM 761 O O . ASN A 1 96 ? 10.702 4.390 -16.311 1.00 87.44 96 ASN A O 1
ATOM 765 N N . GLY A 1 97 ? 8.608 3.631 -16.563 1.00 83.25 97 GLY A N 1
ATOM 766 C CA . GLY A 1 97 ? 9.014 2.243 -16.592 1.00 83.25 97 GLY A CA 1
ATOM 767 C C . GLY A 1 97 ? 9.553 1.736 -15.275 1.00 83.25 97 GLY A C 1
ATOM 768 O O . GLY A 1 97 ? 10.466 0.922 -15.305 1.00 83.25 97 GLY A O 1
ATOM 769 N N . LYS A 1 98 ? 9.063 2.272 -14.148 1.00 89.75 98 LYS A N 1
ATOM 770 C CA . LYS A 1 98 ? 9.467 1.932 -12.775 1.00 89.75 98 LYS A CA 1
ATOM 771 C C . LYS A 1 98 ? 8.271 1.879 -11.842 1.00 89.75 98 LYS A C 1
ATOM 773 O O . LYS A 1 98 ? 7.376 2.712 -11.947 1.00 89.75 98 LYS A O 1
ATOM 778 N N . LEU A 1 99 ? 8.293 0.943 -10.896 1.00 92.69 99 LEU A N 1
ATOM 779 C CA . LEU A 1 99 ? 7.411 0.967 -9.735 1.00 92.69 99 LEU A CA 1
ATOM 780 C C . LEU A 1 99 ? 7.833 2.141 -8.848 1.00 92.69 99 LEU A C 1
ATOM 782 O O . LEU A 1 99 ? 9.004 2.262 -8.494 1.00 92.69 99 LEU A O 1
ATOM 786 N N . THR A 1 100 ? 6.892 3.017 -8.514 1.00 94.56 100 THR A N 1
ATOM 787 C CA . THR A 1 100 ? 7.147 4.182 -7.649 1.00 94.56 100 THR A CA 1
ATOM 788 C C . THR A 1 100 ? 6.395 4.123 -6.329 1.00 94.56 100 THR A C 1
ATOM 790 O O . THR A 1 100 ? 6.726 4.863 -5.406 1.00 94.56 100 THR A O 1
ATOM 793 N N . GLY A 1 101 ? 5.397 3.250 -6.215 1.00 96.19 101 GLY A N 1
ATOM 794 C CA . GLY A 1 101 ? 4.633 3.087 -4.990 1.00 96.19 101 GLY A CA 1
ATOM 795 C C . GLY A 1 101 ? 3.449 2.149 -5.155 1.00 96.19 101 GLY A C 1
ATOM 796 O O . GLY A 1 101 ? 3.239 1.563 -6.217 1.00 96.19 101 GLY A O 1
ATOM 797 N N . GLY A 1 102 ? 2.667 2.042 -4.093 1.00 97.50 102 GLY A N 1
ATOM 798 C CA . GLY A 1 102 ? 1.409 1.315 -4.092 1.00 97.50 102 GLY A CA 1
ATOM 799 C C . GLY A 1 102 ? 0.628 1.542 -2.805 1.00 97.50 102 GLY A C 1
ATOM 800 O O . GLY A 1 102 ? 1.085 2.249 -1.905 1.00 97.50 102 GLY A O 1
ATOM 801 N N . GLY A 1 103 ? -0.549 0.945 -2.700 1.00 98.19 103 GLY A N 1
ATOM 802 C CA . GLY A 1 103 ? -1.370 1.044 -1.508 1.00 98.19 103 GLY A CA 1
ATOM 803 C C . GLY A 1 103 ? -2.374 -0.086 -1.359 1.00 98.19 103 GLY A C 1
ATOM 804 O O . GLY A 1 103 ? -2.719 -0.770 -2.320 1.00 98.19 103 GLY A O 1
ATOM 805 N N . LEU A 1 104 ? -2.829 -0.247 -0.119 1.00 98.44 104 LEU A N 1
ATOM 806 C CA . LEU A 1 104 ? -3.940 -1.105 0.267 1.00 98.44 104 LEU A CA 1
ATOM 807 C C . LEU A 1 104 ? -4.976 -0.262 0.998 1.00 98.44 104 LEU A C 1
ATOM 809 O O . LEU A 1 104 ? -4.620 0.503 1.896 1.00 98.44 104 LEU A O 1
ATOM 813 N N . MET A 1 105 ? -6.248 -0.445 0.668 1.00 98.00 105 MET A N 1
ATOM 814 C CA . MET A 1 105 ? -7.358 0.189 1.373 1.00 98.00 105 MET A CA 1
ATOM 815 C C . MET A 1 105 ? -8.366 -0.867 1.810 1.00 98.00 105 MET A C 1
ATOM 817 O O . MET A 1 105 ? -8.940 -1.574 0.985 1.00 98.00 105 MET A O 1
ATOM 821 N N . PHE A 1 106 ? -8.571 -0.973 3.119 1.00 97.75 106 PHE A N 1
ATOM 822 C CA . PHE A 1 106 ? -9.477 -1.932 3.738 1.00 97.75 106 PHE A CA 1
ATOM 823 C C . PHE A 1 106 ? -10.839 -1.276 3.984 1.00 97.75 106 PHE A C 1
ATOM 825 O O . PHE A 1 106 ? -10.979 -0.450 4.894 1.00 97.75 106 PHE A O 1
ATOM 832 N N . PHE A 1 107 ? -11.843 -1.652 3.190 1.00 94.06 107 PHE A N 1
ATOM 833 C CA . PHE A 1 107 ? -13.194 -1.102 3.295 1.00 94.06 107 PHE A CA 1
ATOM 834 C C . PHE A 1 107 ? -14.010 -1.792 4.382 1.00 94.06 107 PHE A C 1
ATOM 836 O O . PHE A 1 107 ? -13.904 -2.998 4.587 1.00 94.06 107 PHE A O 1
ATOM 843 N N . GLU A 1 108 ? -14.849 -1.013 5.068 1.00 91.06 108 GLU A N 1
ATOM 844 C CA . GLU A 1 108 ? -15.827 -1.516 6.046 1.00 91.06 108 GLU A CA 1
ATOM 845 C C . GLU A 1 108 ? -15.215 -2.304 7.219 1.00 91.06 108 GLU A C 1
ATOM 847 O O . GLU A 1 108 ? -15.910 -3.026 7.934 1.00 91.06 108 GLU A O 1
ATOM 852 N N . ARG A 1 109 ? -13.911 -2.132 7.473 1.00 92.56 109 ARG A N 1
ATOM 853 C CA . ARG A 1 109 ? -13.214 -2.790 8.583 1.00 92.56 109 ARG A CA 1
ATOM 854 C C . ARG A 1 109 ? -12.980 -1.803 9.720 1.00 92.56 109 ARG A C 1
ATOM 856 O O . ARG A 1 109 ? -12.123 -0.926 9.587 1.00 92.56 109 ARG A O 1
ATOM 863 N N . PRO A 1 110 ? -13.669 -1.940 10.870 1.00 90.88 110 PRO A N 1
ATOM 864 C CA . PRO A 1 110 ? -13.413 -1.070 12.015 1.00 90.88 110 PRO A CA 1
ATOM 865 C C . PRO A 1 110 ? -12.010 -1.281 12.600 1.00 90.88 110 PRO A C 1
ATOM 867 O O . PRO A 1 110 ? -11.445 -0.333 13.144 1.00 90.88 110 PRO A O 1
ATOM 870 N N . LYS A 1 111 ? -11.467 -2.500 12.466 1.00 95.50 111 LYS A N 1
ATOM 871 C CA . LYS A 1 111 ? -10.148 -2.939 12.935 1.00 95.50 111 LYS A CA 1
ATOM 872 C C . LYS A 1 111 ? -9.617 -4.066 12.044 1.00 95.50 111 LYS A C 1
ATOM 874 O O . LYS A 1 111 ? -10.409 -4.898 11.606 1.00 95.50 111 LYS A O 1
ATOM 879 N N . LEU A 1 112 ? -8.312 -4.067 11.769 1.00 96.38 112 LEU A N 1
ATOM 880 C CA . LEU A 1 112 ? -7.658 -5.169 11.059 1.00 96.38 112 LEU A CA 1
ATOM 881 C C . LEU A 1 112 ? -7.458 -6.383 11.973 1.00 96.38 112 LEU A C 1
ATOM 883 O O . LEU A 1 112 ? -7.115 -6.250 13.150 1.00 96.38 112 LEU A O 1
ATOM 887 N N . ILE A 1 113 ? -7.654 -7.574 11.413 1.00 96.19 113 ILE A N 1
ATOM 888 C CA . ILE A 1 113 ? -7.376 -8.855 12.076 1.00 96.19 113 ILE A CA 1
ATOM 889 C C . ILE A 1 113 ? -6.036 -9.442 11.611 1.00 96.19 113 ILE A C 1
ATOM 891 O O . ILE A 1 113 ? -5.386 -8.926 10.707 1.00 96.19 113 ILE A O 1
ATOM 895 N N . SER A 1 114 ? -5.594 -10.545 12.223 1.00 96.38 114 SER A N 1
ATOM 896 C CA . SER A 1 114 ? -4.272 -11.131 11.944 1.00 96.38 114 SER A CA 1
ATOM 897 C C . SER A 1 114 ? -4.049 -11.491 10.467 1.00 96.38 114 SER A C 1
ATOM 899 O O . SER A 1 114 ? -2.962 -11.249 9.945 1.00 96.38 114 SER A O 1
ATOM 901 N N . THR A 1 115 ? -5.068 -12.007 9.776 1.00 96.00 115 THR A N 1
ATOM 902 C CA . THR A 1 115 ? -5.000 -12.318 8.335 1.00 96.00 115 THR A CA 1
ATOM 903 C C . THR A 1 115 ? -4.816 -11.069 7.476 1.00 96.00 115 THR A C 1
ATOM 905 O O . THR A 1 115 ? -4.166 -11.118 6.438 1.00 96.00 115 THR A O 1
ATOM 908 N N . ASP A 1 116 ? -5.321 -9.926 7.931 1.00 97.44 116 ASP A N 1
ATOM 909 C CA . ASP A 1 116 ? -5.204 -8.657 7.213 1.00 97.44 116 ASP A CA 1
ATOM 910 C C . ASP A 1 116 ? -3.777 -8.140 7.294 1.00 97.44 116 ASP A C 1
ATOM 912 O O . ASP A 1 116 ? -3.213 -7.692 6.302 1.00 97.44 116 ASP A O 1
ATOM 916 N N . PHE A 1 117 ? -3.152 -8.278 8.462 1.00 97.88 117 PHE A N 1
ATOM 917 C CA . PHE A 1 117 ? -1.738 -7.969 8.618 1.00 97.88 117 PHE A CA 1
ATOM 918 C C . PHE A 1 117 ? -0.857 -8.894 7.772 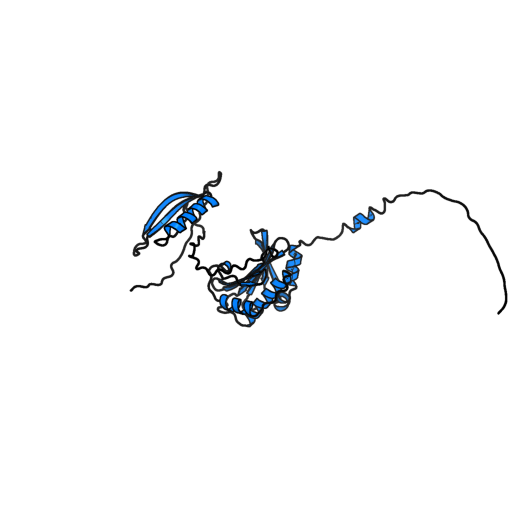1.00 97.88 117 PHE A C 1
ATOM 920 O O . PHE A 1 117 ? 0.098 -8.421 7.164 1.00 97.88 117 PHE A O 1
ATOM 927 N N . GLN A 1 118 ? -1.195 -10.182 7.641 1.00 96.94 118 GLN A N 1
ATOM 928 C CA . GLN A 1 118 ? -0.491 -11.081 6.713 1.00 96.94 118 GLN A CA 1
ATOM 929 C C . GLN A 1 118 ? -0.592 -10.600 5.259 1.00 96.94 118 GLN A C 1
ATOM 931 O O . GLN A 1 118 ? 0.414 -10.611 4.544 1.00 96.94 118 GLN A O 1
ATOM 936 N N . LEU A 1 119 ? -1.766 -10.116 4.845 1.00 97.62 119 LEU A N 1
ATOM 937 C CA . LEU A 1 119 ? -1.974 -9.490 3.539 1.00 97.62 119 LEU A CA 1
ATOM 938 C C . LEU A 1 119 ? -1.099 -8.243 3.378 1.00 97.62 119 LEU A C 1
ATOM 940 O O . LEU A 1 119 ? -0.369 -8.146 2.391 1.00 97.62 119 LEU A O 1
ATOM 944 N N . VAL A 1 120 ? -1.091 -7.336 4.363 1.00 98.19 120 VAL A N 1
ATOM 945 C CA . VAL A 1 120 ? -0.227 -6.142 4.349 1.00 98.19 120 VAL A CA 1
ATOM 946 C C . VAL A 1 120 ? 1.246 -6.525 4.201 1.00 98.19 120 VAL A C 1
ATOM 948 O O . VAL A 1 120 ? 1.950 -5.957 3.371 1.00 98.19 120 VAL A O 1
ATOM 951 N N . TYR A 1 121 ? 1.735 -7.497 4.968 1.00 97.88 121 TYR A N 1
ATOM 952 C CA . TYR A 1 121 ? 3.150 -7.875 4.938 1.00 97.88 121 TYR A CA 1
ATOM 953 C C . TYR A 1 121 ? 3.539 -8.566 3.626 1.00 97.88 121 TYR A C 1
ATOM 955 O O . TYR A 1 121 ? 4.602 -8.280 3.077 1.00 97.88 121 TYR A O 1
ATOM 963 N N . SER A 1 122 ? 2.662 -9.415 3.083 1.00 97.56 122 SER A N 1
ATOM 964 C CA . SER A 1 122 ? 2.844 -10.027 1.761 1.00 97.56 122 SER A CA 1
ATOM 965 C C . SER A 1 122 ? 2.885 -8.971 0.647 1.00 97.56 122 SER A C 1
ATOM 967 O O . SER A 1 122 ? 3.744 -9.031 -0.239 1.00 97.56 122 SER A O 1
ATOM 969 N N . PHE A 1 123 ? 2.024 -7.953 0.733 1.00 98.00 123 PHE A N 1
ATOM 970 C CA . 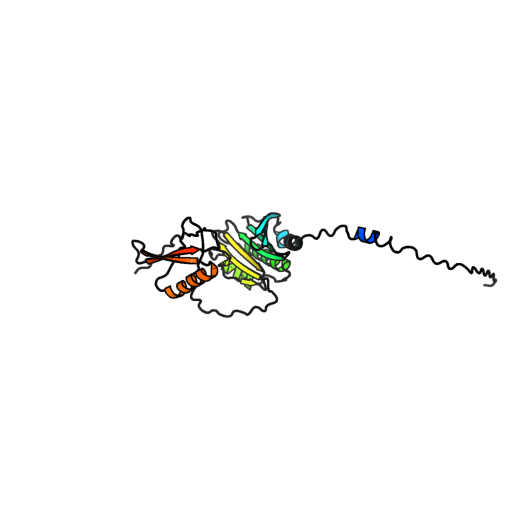PHE A 1 123 ? 2.019 -6.816 -0.183 1.00 98.00 123 PHE A CA 1
ATOM 971 C C . PHE A 1 123 ? 3.332 -6.027 -0.119 1.00 98.00 123 PHE A C 1
ATOM 973 O O . PHE A 1 123 ? 3.986 -5.838 -1.142 1.00 98.00 123 PHE A O 1
ATOM 980 N N . LEU A 1 124 ? 3.763 -5.622 1.080 1.00 97.50 124 LEU A N 1
ATOM 981 C CA . LEU A 1 124 ? 5.004 -4.866 1.280 1.00 97.50 124 LEU A CA 1
ATOM 982 C C . LEU A 1 124 ? 6.236 -5.618 0.754 1.00 97.50 124 LEU A C 1
ATOM 984 O O . LEU A 1 124 ? 7.075 -5.024 0.075 1.00 97.50 124 LEU A O 1
ATOM 988 N N . ASN A 1 125 ? 6.323 -6.927 1.009 1.00 96.12 125 ASN A N 1
ATOM 989 C CA . ASN A 1 125 ? 7.387 -7.775 0.464 1.00 96.12 125 ASN A CA 1
ATOM 990 C C . ASN A 1 125 ? 7.342 -7.833 -1.071 1.00 96.12 125 ASN A C 1
ATOM 992 O O . ASN A 1 125 ? 8.384 -7.780 -1.722 1.00 96.12 125 ASN A O 1
ATOM 996 N N . SER A 1 126 ? 6.147 -7.890 -1.664 1.00 95.81 126 SER A N 1
ATOM 997 C CA . SER A 1 126 ? 5.995 -7.925 -3.122 1.00 95.81 126 SER A CA 1
ATOM 998 C C . SER A 1 126 ? 6.385 -6.600 -3.778 1.00 95.81 126 SER A C 1
ATOM 1000 O O . SER A 1 126 ? 7.071 -6.615 -4.800 1.00 95.81 126 SER A O 1
ATOM 1002 N N . ILE A 1 127 ? 6.048 -5.457 -3.168 1.00 95.62 127 ILE A N 1
ATOM 1003 C CA . ILE A 1 127 ? 6.514 -4.133 -3.618 1.00 95.62 127 ILE A CA 1
ATOM 1004 C C . ILE A 1 127 ? 8.041 -4.038 -3.522 1.00 95.62 127 ILE A C 1
ATOM 1006 O O . ILE A 1 127 ? 8.691 -3.657 -4.492 1.00 95.62 127 ILE A O 1
ATOM 1010 N N . SER A 1 128 ? 8.616 -4.447 -2.387 1.00 93.31 128 SER A N 1
ATOM 1011 C CA . SER A 1 128 ? 10.066 -4.480 -2.151 1.00 93.31 128 SER A CA 1
ATOM 1012 C C . SER A 1 128 ? 10.812 -5.311 -3.200 1.00 93.31 128 SER A C 1
ATOM 1014 O O . SER A 1 128 ? 11.786 -4.848 -3.799 1.00 93.31 128 SER A O 1
ATOM 1016 N N . SER A 1 129 ? 10.331 -6.531 -3.457 1.00 92.06 129 SER A N 1
ATOM 1017 C CA . SER A 1 129 ? 10.918 -7.445 -4.438 1.00 92.06 129 SER A CA 1
ATOM 1018 C C . SER A 1 129 ? 10.793 -6.907 -5.864 1.00 92.06 129 SER A C 1
ATOM 1020 O O . SER A 1 129 ? 11.791 -6.866 -6.578 1.00 92.06 129 SER A O 1
ATOM 1022 N N . THR A 1 130 ? 9.613 -6.408 -6.249 1.00 89.81 130 THR A N 1
ATOM 1023 C CA . THR A 1 130 ? 9.381 -5.810 -7.579 1.00 89.81 130 THR A CA 1
ATOM 1024 C C . THR A 1 130 ? 10.233 -4.556 -7.800 1.00 89.81 130 THR A C 1
ATOM 1026 O O . THR A 1 130 ? 10.678 -4.277 -8.907 1.00 89.81 130 THR A O 1
ATOM 1029 N N . ALA A 1 131 ? 10.516 -3.799 -6.738 1.00 87.00 131 ALA A N 1
ATOM 1030 C CA . ALA A 1 131 ? 11.424 -2.657 -6.784 1.00 87.00 131 ALA A CA 1
ATOM 1031 C C . ALA A 1 131 ? 12.918 -3.051 -6.808 1.00 87.00 131 ALA A C 1
ATOM 1033 O O . ALA A 1 131 ? 13.776 -2.172 -6.888 1.00 87.00 131 ALA A O 1
ATOM 1034 N N . GLY A 1 132 ? 13.247 -4.346 -6.711 1.00 85.69 132 GLY A N 1
ATOM 1035 C CA . GLY A 1 132 ? 14.620 -4.855 -6.679 1.00 85.69 132 GLY A CA 1
ATOM 1036 C C . GLY A 1 132 ? 15.366 -4.593 -5.365 1.00 85.69 132 GLY A C 1
ATOM 1037 O O . GLY A 1 132 ? 16.595 -4.619 -5.354 1.00 85.69 132 GLY A O 1
ATOM 1038 N N . LEU A 1 133 ? 14.655 -4.314 -4.266 1.00 85.12 133 LEU A N 1
ATOM 1039 C CA . LEU A 1 133 ? 15.257 -3.949 -2.976 1.00 85.12 133 LEU A CA 1
ATOM 1040 C C . LEU A 1 133 ? 15.597 -5.163 -2.101 1.00 85.12 133 LEU A C 1
ATOM 1042 O O . LEU A 1 133 ? 16.450 -5.055 -1.223 1.00 85.12 133 LEU A O 1
ATOM 1046 N N . SER A 1 134 ? 14.950 -6.309 -2.337 1.00 83.88 134 SER A N 1
ATOM 1047 C CA . SER A 1 134 ? 15.145 -7.563 -1.583 1.00 83.88 134 SER A CA 1
ATOM 1048 C C . SER A 1 134 ? 15.048 -7.400 -0.056 1.00 83.88 134 SER A C 1
ATOM 1050 O O . SER A 1 134 ? 15.705 -8.120 0.693 1.00 83.88 134 SER A O 1
ATOM 1052 N N . LEU A 1 135 ? 14.242 -6.442 0.415 1.00 86.06 135 LEU A N 1
ATOM 1053 C CA . LEU A 1 135 ? 13.971 -6.231 1.838 1.00 86.06 135 LEU A CA 1
ATOM 1054 C C . LEU A 1 135 ? 12.776 -7.076 2.270 1.00 86.06 135 LEU A C 1
ATOM 1056 O O . LEU A 1 135 ? 11.741 -7.058 1.599 1.00 86.06 135 LEU A O 1
ATOM 1060 N N . GLU A 1 136 ? 12.902 -7.734 3.418 1.00 92.38 136 GLU A N 1
ATOM 1061 C CA . GLU A 1 136 ? 11.816 -8.466 4.067 1.00 92.38 136 GLU A CA 1
ATOM 1062 C C . GLU A 1 136 ? 11.255 -7.682 5.257 1.00 92.38 136 GLU A C 1
ATOM 1064 O O . GLU A 1 136 ? 11.989 -7.035 6.007 1.00 92.38 136 GLU A O 1
ATOM 1069 N N . VAL A 1 137 ? 9.936 -7.742 5.439 1.00 93.81 137 VAL A N 1
ATOM 1070 C CA . VAL A 1 137 ? 9.236 -7.100 6.558 1.00 93.81 137 VAL A CA 1
ATOM 1071 C C . VAL A 1 137 ? 9.588 -7.776 7.892 1.00 93.81 137 VAL A C 1
ATOM 1073 O O . VAL A 1 137 ? 9.056 -8.838 8.247 1.00 93.81 137 VAL A O 1
ATOM 1076 N N . ASP A 1 138 ? 10.459 -7.114 8.655 1.00 94.94 138 ASP A N 1
ATOM 1077 C CA . ASP A 1 138 ? 10.894 -7.527 9.990 1.00 94.94 138 ASP A CA 1
ATOM 1078 C C . ASP A 1 138 ? 9.890 -7.167 11.106 1.00 94.94 138 ASP A C 1
ATOM 1080 O O . ASP A 1 138 ? 8.855 -6.531 10.888 1.00 94.94 138 ASP A O 1
ATOM 1084 N N . SER A 1 139 ? 10.187 -7.577 12.342 1.00 96.00 139 SER A N 1
ATOM 1085 C CA . SER A 1 139 ? 9.329 -7.318 13.505 1.00 96.00 139 SER A CA 1
ATOM 1086 C C . SER A 1 139 ? 9.170 -5.832 13.849 1.00 96.00 139 SER A C 1
ATOM 1088 O O . SER A 1 139 ? 8.148 -5.452 14.427 1.00 96.00 139 SER A O 1
ATOM 1090 N N . THR A 1 140 ? 10.131 -4.980 13.486 1.00 96.81 140 THR A N 1
ATOM 1091 C CA . THR A 1 140 ? 10.061 -3.534 13.716 1.00 96.81 140 THR A CA 1
ATOM 1092 C C . THR A 1 140 ? 9.021 -2.910 12.800 1.00 96.81 140 THR A C 1
ATOM 1094 O O . THR A 1 140 ? 8.146 -2.191 13.286 1.00 96.81 140 THR A O 1
ATOM 1097 N N . ILE A 1 141 ? 9.069 -3.227 11.504 1.00 97.38 141 ILE A N 1
ATOM 1098 C CA . ILE A 1 141 ? 8.097 -2.735 10.521 1.00 97.38 141 ILE A CA 1
ATOM 1099 C C . ILE A 1 141 ? 6.691 -3.226 10.866 1.00 97.38 141 ILE A C 1
ATOM 1101 O O . ILE A 1 141 ? 5.767 -2.416 10.908 1.00 97.38 141 ILE A O 1
ATOM 1105 N N . ARG A 1 142 ? 6.536 -4.516 11.201 1.00 97.88 142 ARG A N 1
ATOM 1106 C CA . ARG A 1 142 ? 5.245 -5.094 11.628 1.00 97.88 142 ARG A CA 1
AT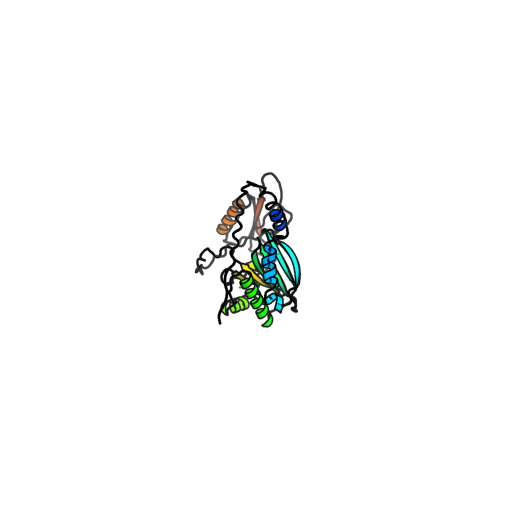OM 1107 C C . ARG A 1 142 ? 4.636 -4.316 12.787 1.00 97.88 142 ARG A C 1
ATOM 1109 O O . ARG A 1 142 ? 3.520 -3.817 12.686 1.00 97.88 142 ARG A O 1
ATOM 1116 N N . ARG A 1 143 ? 5.415 -4.128 13.856 1.00 97.88 143 ARG A N 1
ATOM 1117 C CA . ARG A 1 143 ? 4.975 -3.395 15.047 1.00 97.88 143 ARG A CA 1
ATOM 1118 C C . ARG A 1 143 ? 4.567 -1.959 14.719 1.00 97.88 143 ARG A C 1
ATOM 1120 O O . ARG A 1 143 ? 3.559 -1.491 15.232 1.00 97.88 143 ARG A O 1
ATOM 1127 N N . LEU A 1 144 ? 5.342 -1.251 13.895 1.00 97.88 144 LEU A N 1
ATOM 1128 C CA . LEU A 1 144 ? 5.041 0.140 13.544 1.00 97.88 144 LEU A CA 1
ATOM 1129 C C . LEU A 1 144 ? 3.774 0.257 12.687 1.00 97.88 144 LEU A C 1
ATOM 1131 O O . LEU A 1 144 ? 2.983 1.173 12.899 1.00 97.88 144 LEU A O 1
ATOM 1135 N N . VAL A 1 145 ? 3.551 -0.676 11.758 1.00 98.06 145 VAL A N 1
ATOM 1136 C CA . VAL A 1 145 ? 2.307 -0.741 10.980 1.00 98.06 145 VAL A CA 1
ATOM 1137 C C . VAL A 1 145 ? 1.115 -0.996 11.903 1.00 98.06 145 VAL A C 1
ATOM 1139 O O . VAL A 1 145 ? 0.154 -0.232 11.867 1.00 98.06 145 VAL A O 1
ATOM 1142 N N . GLU A 1 146 ? 1.194 -2.005 12.773 1.00 97.88 146 GLU A N 1
ATOM 1143 C CA . GLU A 1 146 ? 0.134 -2.347 13.735 1.00 97.88 146 GLU A CA 1
ATOM 1144 C C . GLU A 1 146 ? -0.205 -1.188 14.682 1.00 97.88 146 GLU A C 1
ATOM 1146 O O . GLU A 1 146 ? -1.374 -0.945 14.969 1.00 97.88 146 GLU A O 1
ATOM 1151 N N . GLN A 1 147 ? 0.802 -0.440 15.145 1.00 97.38 147 GLN A N 1
ATOM 1152 C CA . GLN A 1 147 ? 0.604 0.713 16.028 1.00 97.38 147 GLN A CA 1
ATOM 1153 C C . GLN A 1 147 ? -0.061 1.901 15.326 1.00 97.38 147 GLN A C 1
ATOM 1155 O O . GLN A 1 147 ? -0.825 2.631 15.956 1.00 97.38 147 GLN A O 1
ATOM 1160 N N . ASN A 1 148 ? 0.228 2.109 14.040 1.00 97.69 148 ASN A N 1
ATOM 1161 C CA . ASN A 1 148 ? -0.190 3.315 13.332 1.00 97.69 148 ASN A CA 1
ATOM 1162 C C . ASN A 1 148 ? -1.483 3.134 12.527 1.00 97.69 148 ASN A C 1
ATOM 1164 O O . ASN A 1 148 ? -2.209 4.109 12.358 1.00 97.69 148 ASN A O 1
ATOM 1168 N N . ILE A 1 149 ? -1.816 1.919 12.072 1.00 98.00 149 ILE A N 1
ATOM 1169 C CA . ILE A 1 149 ? -2.918 1.677 11.121 1.00 98.00 149 ILE A CA 1
ATOM 1170 C C . ILE A 1 149 ? -4.299 2.143 11.614 1.00 98.00 149 ILE A C 1
ATOM 1172 O O . ILE A 1 149 ? -5.130 2.559 10.812 1.00 98.00 149 ILE A O 1
ATOM 1176 N N . GLU A 1 150 ? -4.537 2.144 12.928 1.00 96.75 150 GLU A N 1
ATOM 1177 C CA . GLU A 1 150 ? -5.797 2.608 13.531 1.00 96.75 150 GLU A CA 1
ATOM 1178 C C . GLU A 1 150 ? -5.814 4.121 13.832 1.00 96.75 150 GLU A C 1
ATOM 1180 O O . GLU A 1 150 ? -6.837 4.661 14.261 1.00 96.75 150 GLU A O 1
ATOM 1185 N N . THR A 1 151 ? -4.701 4.828 13.610 1.00 97.31 151 THR A N 1
ATOM 1186 C CA . THR A 1 151 ? -4.585 6.265 13.892 1.00 97.31 151 THR A CA 1
ATOM 1187 C C . THR A 1 151 ? -5.354 7.071 12.855 1.00 97.31 151 THR A C 1
ATOM 1189 O O . THR A 1 151 ? -5.040 7.017 11.668 1.00 97.31 151 THR A O 1
ATOM 1192 N N . ASN A 1 152 ? -6.343 7.849 13.301 1.00 97.75 152 ASN A N 1
ATOM 1193 C CA . ASN A 1 152 ? -7.113 8.715 12.410 1.00 97.75 152 ASN A CA 1
ATOM 1194 C C . ASN A 1 152 ? -6.232 9.834 11.847 1.00 97.75 152 ASN A C 1
ATOM 1196 O O . ASN A 1 152 ? -5.617 10.588 12.603 1.00 97.75 152 ASN A O 1
ATOM 1200 N N . VAL A 1 153 ? -6.234 9.968 10.526 1.00 97.50 153 VAL A N 1
ATOM 1201 C CA . VAL A 1 153 ? -5.552 11.031 9.784 1.00 97.50 153 VAL A CA 1
ATOM 1202 C C . VAL A 1 153 ? -6.486 11.567 8.701 1.00 97.50 153 VAL A C 1
ATOM 1204 O O . VAL A 1 153 ? -7.346 10.839 8.201 1.00 97.50 153 VAL A O 1
ATOM 1207 N N . PHE A 1 154 ? -6.354 12.844 8.334 1.00 95.38 154 PHE A N 1
ATOM 1208 C CA . PHE A 1 154 ? -7.207 13.419 7.287 1.00 95.38 154 PHE A CA 1
ATOM 1209 C C . PHE A 1 154 ? -6.806 12.904 5.900 1.00 95.38 154 PHE A C 1
ATOM 1211 O O . PHE A 1 154 ? -7.656 12.601 5.065 1.00 95.38 154 PHE A O 1
ATOM 1218 N N . GLN A 1 155 ? -5.502 12.754 5.676 1.00 96.00 155 GLN A N 1
ATOM 1219 C CA . GLN A 1 155 ? -4.921 12.143 4.486 1.00 96.00 155 GLN A CA 1
ATOM 1220 C C . GLN A 1 155 ? -3.819 11.178 4.903 1.00 96.00 155 GLN A C 1
ATOM 1222 O O . GLN A 1 155 ? -3.096 11.433 5.863 1.00 96.00 155 GLN A O 1
ATOM 1227 N N . ILE A 1 156 ? -3.627 10.095 4.147 1.00 97.44 156 ILE A N 1
ATOM 1228 C CA . ILE A 1 156 ? -2.636 9.069 4.503 1.00 97.44 156 ILE A CA 1
ATOM 1229 C C . ILE A 1 156 ? -1.209 9.632 4.631 1.00 97.44 156 ILE A C 1
ATOM 1231 O O . ILE A 1 156 ? -0.428 9.170 5.454 1.00 97.44 156 ILE A O 1
ATOM 1235 N N . ARG A 1 157 ? -0.885 10.691 3.877 1.00 95.00 157 ARG A N 1
ATOM 1236 C CA . ARG A 1 157 ? 0.415 11.379 3.921 1.00 95.00 157 ARG A CA 1
ATOM 1237 C C . ARG A 1 157 ? 0.675 12.166 5.208 1.00 95.00 157 ARG A C 1
ATOM 1239 O O . ARG A 1 157 ? 1.818 12.541 5.444 1.00 95.00 157 ARG A O 1
ATOM 1246 N N . GLU A 1 158 ? -0.348 12.407 6.024 1.00 95.50 158 GLU A N 1
ATOM 1247 C CA . GLU A 1 158 ? -0.211 13.032 7.345 1.00 95.50 158 GLU A CA 1
ATOM 1248 C C . GLU A 1 158 ? 0.138 12.017 8.442 1.00 95.50 158 GLU A C 1
ATOM 1250 O O . GLU A 1 158 ? 0.520 12.413 9.543 1.00 95.50 158 GLU A O 1
ATOM 1255 N N . ALA A 1 159 ? 0.028 10.712 8.162 1.00 96.69 159 ALA A N 1
ATOM 1256 C CA . ALA A 1 159 ? 0.512 9.689 9.078 1.00 96.69 159 ALA A CA 1
ATOM 1257 C C . ALA A 1 159 ? 2.042 9.763 9.222 1.00 96.69 159 ALA A C 1
ATOM 1259 O O . ALA A 1 159 ? 2.761 10.199 8.318 1.00 96.69 159 ALA A O 1
ATOM 1260 N N . ASN A 1 160 ? 2.562 9.291 10.356 1.00 96.12 160 ASN A N 1
ATOM 1261 C CA . ASN A 1 160 ? 4.006 9.192 10.549 1.00 96.12 160 ASN A CA 1
ATOM 1262 C C . ASN A 1 160 ? 4.588 8.173 9.561 1.00 96.12 160 ASN A C 1
ATOM 1264 O O . ASN A 1 160 ? 4.174 7.012 9.545 1.00 96.12 160 ASN A O 1
ATOM 1268 N N . SER A 1 161 ? 5.560 8.598 8.751 1.00 96.81 161 SER A N 1
ATOM 1269 C CA . SER A 1 161 ? 6.228 7.704 7.807 1.00 96.81 161 SER A CA 1
ATOM 1270 C C . SER A 1 161 ? 7.113 6.699 8.542 1.00 96.81 161 SER A C 1
ATOM 1272 O O . SER A 1 161 ? 7.921 7.079 9.392 1.00 96.81 161 SER A O 1
ATOM 1274 N N . ILE A 1 162 ? 7.018 5.436 8.154 1.00 97.44 162 ILE A N 1
ATOM 1275 C CA . ILE A 1 162 ? 7.857 4.336 8.616 1.00 97.44 162 ILE A CA 1
ATOM 1276 C C . ILE A 1 162 ? 8.931 4.092 7.543 1.00 97.44 162 ILE A C 1
ATOM 1278 O O . ILE A 1 162 ? 8.580 3.729 6.415 1.00 97.44 162 ILE A O 1
ATOM 1282 N N . PRO A 1 163 ? 10.224 4.306 7.841 1.00 95.25 163 PRO A N 1
ATOM 1283 C CA . PRO A 1 163 ? 11.292 4.023 6.891 1.00 95.25 163 PRO A CA 1
ATOM 1284 C C . PRO A 1 163 ? 11.478 2.510 6.731 1.00 95.25 163 PRO A C 1
ATOM 1286 O O . PRO A 1 163 ? 11.569 1.783 7.719 1.00 95.25 163 PRO A O 1
ATOM 1289 N N . PHE A 1 164 ? 11.569 2.041 5.488 1.00 92.31 164 PHE A N 1
ATOM 1290 C CA . PHE A 1 164 ? 11.822 0.641 5.149 1.00 92.31 164 PHE A CA 1
ATOM 1291 C C . PHE A 1 164 ? 12.796 0.563 3.966 1.00 92.31 164 PHE A C 1
ATOM 1293 O O . PHE A 1 164 ? 12.407 0.480 2.801 1.00 92.31 164 PHE A O 1
ATOM 1300 N N . GLY A 1 165 ? 14.091 0.679 4.271 1.00 90.12 165 GLY A N 1
ATOM 1301 C CA . GLY A 1 165 ? 15.140 0.869 3.267 1.00 90.12 165 GLY A CA 1
ATOM 1302 C C . GLY A 1 165 ? 14.903 2.138 2.451 1.00 90.12 165 GLY A C 1
ATOM 1303 O O . GLY A 1 165 ? 14.798 3.224 3.012 1.00 90.12 165 GLY A O 1
ATOM 1304 N N . SER A 1 166 ? 14.790 2.006 1.130 1.00 91.62 166 SER A N 1
ATOM 1305 C CA . SER A 1 166 ? 14.451 3.121 0.239 1.00 91.62 166 SER A CA 1
ATOM 1306 C C . SER A 1 166 ? 12.954 3.305 0.021 1.00 91.62 166 SER A C 1
ATOM 1308 O O . SER A 1 166 ? 12.546 4.003 -0.904 1.00 91.62 166 SER A O 1
ATOM 1310 N N . MET A 1 167 ? 12.130 2.650 0.833 1.00 95.06 167 MET A N 1
ATOM 1311 C CA . MET A 1 167 ? 10.695 2.866 0.857 1.00 95.06 167 MET A CA 1
ATOM 1312 C C . MET A 1 167 ? 10.295 3.662 2.088 1.00 95.06 167 MET A C 1
ATOM 1314 O O . MET A 1 167 ? 10.909 3.577 3.155 1.00 95.06 167 MET A O 1
ATOM 1318 N N . ARG A 1 168 ? 9.199 4.392 1.943 1.00 97.12 168 ARG A N 1
ATOM 1319 C CA . ARG A 1 168 ? 8.464 4.990 3.049 1.00 97.12 168 ARG A CA 1
ATOM 1320 C C . ARG A 1 168 ? 7.075 4.391 3.068 1.00 97.12 168 ARG A C 1
ATOM 1322 O O . ARG A 1 168 ? 6.408 4.341 2.037 1.00 97.12 168 ARG A O 1
ATOM 1329 N N . ILE A 1 169 ? 6.665 3.931 4.241 1.00 98.06 169 ILE A N 1
ATOM 1330 C CA . ILE A 1 169 ? 5.350 3.344 4.469 1.00 98.06 169 ILE A CA 1
ATOM 1331 C C . ILE A 1 169 ? 4.546 4.315 5.328 1.00 98.06 169 ILE A C 1
ATOM 1333 O O . ILE A 1 169 ? 5.024 4.786 6.356 1.00 98.06 169 ILE A O 1
ATOM 1337 N N . TRP A 1 170 ? 3.311 4.583 4.937 1.00 98.62 170 TRP A N 1
ATOM 1338 C CA . TRP A 1 170 ? 2.319 5.267 5.754 1.00 98.62 170 TRP A CA 1
ATOM 1339 C C . TRP A 1 170 ? 1.215 4.277 6.088 1.00 98.62 170 TRP A C 1
ATOM 1341 O O . TRP A 1 170 ? 0.695 3.604 5.200 1.00 98.62 170 TRP A O 1
ATOM 1351 N N . ALA A 1 171 ? 0.862 4.198 7.364 1.00 98.50 171 ALA A N 1
ATOM 1352 C CA . ALA A 1 171 ? -0.226 3.374 7.863 1.00 98.50 171 ALA A CA 1
ATOM 1353 C C . ALA A 1 171 ? -1.134 4.260 8.711 1.00 98.50 171 ALA A C 1
ATOM 1355 O O . ALA A 1 171 ? -0.648 4.957 9.601 1.00 98.50 171 ALA A O 1
ATOM 1356 N N . GLY A 1 172 ? -2.430 4.256 8.425 1.00 98.19 172 GLY A N 1
ATOM 1357 C CA . GLY A 1 172 ? -3.387 5.063 9.169 1.00 98.19 172 GLY A CA 1
ATOM 1358 C C . GLY A 1 172 ? -4.819 4.852 8.712 1.00 98.19 172 GLY A C 1
ATOM 1359 O O . GLY A 1 172 ? -5.089 4.187 7.712 1.00 98.19 172 GLY A O 1
ATOM 1360 N N . LYS A 1 173 ? -5.743 5.457 9.448 1.00 98.19 173 LYS A N 1
ATOM 1361 C CA . LYS A 1 173 ? -7.172 5.425 9.178 1.00 98.19 173 LYS A CA 1
ATOM 1362 C C . LYS A 1 173 ? -7.605 6.741 8.539 1.00 98.19 173 LYS A C 1
ATOM 1364 O O . LYS A 1 173 ? -7.570 7.783 9.189 1.00 98.19 173 LYS A O 1
ATOM 1369 N N . VAL A 1 174 ? -8.001 6.688 7.271 1.00 96.88 174 VAL A N 1
ATOM 1370 C CA . VAL A 1 174 ? -8.514 7.835 6.509 1.00 96.88 174 VAL A CA 1
ATOM 1371 C C . VAL A 1 174 ? -10.020 7.662 6.412 1.00 96.88 174 VAL A C 1
ATOM 1373 O O . VAL A 1 174 ? -10.482 6.707 5.804 1.00 96.88 174 VAL A O 1
ATOM 1376 N N . GLY A 1 175 ? -10.798 8.543 7.041 1.00 95.38 175 GLY A N 1
ATOM 1377 C CA . GLY A 1 175 ? -12.251 8.366 7.099 1.00 95.38 175 GLY A CA 1
ATOM 1378 C C . GLY A 1 175 ? -12.648 7.106 7.878 1.00 95.38 175 GLY A C 1
ATOM 1379 O O . GLY A 1 175 ? -12.401 7.008 9.083 1.00 95.38 175 GLY A O 1
ATOM 1380 N N . LYS A 1 176 ? -13.305 6.151 7.212 1.00 94.62 176 LYS A N 1
ATOM 1381 C CA . LYS A 1 176 ? -13.693 4.862 7.816 1.00 94.62 176 LYS A CA 1
ATOM 1382 C C . LYS A 1 176 ? -12.714 3.742 7.471 1.00 94.62 176 LYS A C 1
ATOM 1384 O O . LYS A 1 176 ? -12.767 2.687 8.100 1.00 94.62 176 LYS A O 1
ATOM 1389 N N . GLU A 1 177 ? -11.829 3.984 6.517 1.00 97.00 177 GLU A N 1
ATOM 1390 C CA . GLU A 1 177 ? -10.981 3.002 5.871 1.00 97.00 177 GLU A CA 1
ATOM 1391 C C . GLU A 1 177 ? -9.596 2.963 6.520 1.00 97.00 177 GLU A C 1
ATOM 1393 O O . GLU A 1 177 ? -8.971 3.991 6.791 1.00 97.00 177 GLU A O 1
ATOM 1398 N N . GLN A 1 178 ? -9.079 1.757 6.746 1.00 98.06 178 GLN A N 1
ATOM 1399 C CA . GLN A 1 178 ? -7.682 1.564 7.135 1.00 98.06 178 GLN A CA 1
ATOM 1400 C C . GLN A 1 178 ? -6.842 1.476 5.865 1.00 98.06 178 GLN A C 1
ATOM 1402 O O . GLN A 1 178 ? -7.169 0.717 4.956 1.00 98.06 178 GLN A O 1
ATOM 1407 N N . THR A 1 179 ? -5.792 2.287 5.777 1.00 98.25 179 THR A N 1
ATOM 1408 C CA . THR A 1 179 ? -5.024 2.494 4.548 1.00 98.25 179 THR A CA 1
ATOM 1409 C C . THR A 1 179 ? -3.536 2.290 4.802 1.00 98.25 179 THR A C 1
ATOM 1411 O O . THR A 1 179 ? -2.973 2.817 5.763 1.00 98.25 179 THR A O 1
ATOM 1414 N N . ILE A 1 180 ? -2.896 1.551 3.901 1.00 98.50 180 ILE A N 1
ATOM 1415 C CA . ILE A 1 180 ? -1.444 1.462 3.766 1.00 98.50 180 ILE A CA 1
ATOM 1416 C C . ILE A 1 180 ? -1.066 2.153 2.462 1.00 98.50 180 ILE A C 1
ATOM 1418 O O . ILE A 1 180 ? -1.655 1.874 1.422 1.00 98.50 180 ILE A O 1
ATOM 1422 N N . SER A 1 181 ? -0.073 3.032 2.495 1.00 98.38 181 SER A N 1
ATOM 1423 C CA . SER A 1 181 ? 0.518 3.632 1.300 1.00 98.38 181 SER A CA 1
ATOM 1424 C C . SER A 1 181 ? 2.028 3.471 1.347 1.00 98.38 181 SER A C 1
ATOM 1426 O O . SER A 1 181 ? 2.639 3.587 2.407 1.00 98.38 181 SER A O 1
ATOM 1428 N N . VAL A 1 182 ? 2.629 3.189 0.199 1.00 97.81 182 VAL A N 1
ATOM 1429 C CA . VAL A 1 182 ? 4.063 2.981 0.033 1.00 97.81 182 VAL A CA 1
ATOM 1430 C C . VAL A 1 182 ? 4.558 3.896 -1.073 1.00 97.81 182 VAL A C 1
ATOM 1432 O O . VAL A 1 182 ? 3.964 3.957 -2.148 1.00 97.81 182 VAL A O 1
ATOM 1435 N N . GLU A 1 183 ? 5.674 4.569 -0.827 1.00 96.62 183 GLU A N 1
ATOM 1436 C CA . GLU A 1 183 ? 6.430 5.295 -1.845 1.00 96.62 183 GLU A CA 1
ATOM 1437 C C . GLU A 1 183 ? 7.868 4.797 -1.862 1.00 96.62 183 GLU A C 1
ATOM 1439 O O . GLU A 1 183 ? 8.459 4.548 -0.811 1.00 96.62 183 GLU A O 1
ATOM 1444 N N . ILE A 1 184 ? 8.427 4.672 -3.062 1.00 94.81 184 ILE A N 1
ATOM 1445 C CA . ILE A 1 184 ? 9.823 4.315 -3.282 1.00 94.81 184 ILE A CA 1
ATOM 1446 C C . ILE A 1 184 ? 10.593 5.606 -3.570 1.00 94.81 184 ILE A C 1
ATOM 1448 O O . ILE A 1 184 ? 10.331 6.296 -4.559 1.00 94.81 184 ILE A O 1
ATOM 1452 N N . ASP A 1 185 ? 11.554 5.931 -2.707 1.00 88.94 185 ASP A N 1
ATOM 1453 C CA . ASP A 1 185 ? 12.401 7.109 -2.855 1.00 88.94 185 ASP A CA 1
ATOM 1454 C C . ASP A 1 185 ? 13.247 6.985 -4.134 1.00 88.94 185 ASP A C 1
ATOM 1456 O O . ASP A 1 185 ? 13.964 6.006 -4.348 1.00 88.94 185 ASP A O 1
ATOM 1460 N N . LYS A 1 186 ? 13.192 8.010 -4.993 1.00 73.50 186 LYS A N 1
ATOM 1461 C CA . LYS A 1 186 ? 13.885 8.028 -6.298 1.00 73.50 186 LYS A CA 1
ATOM 1462 C C . LYS A 1 186 ? 15.419 8.104 -6.194 1.00 73.50 186 LYS A C 1
ATOM 1464 O O . LYS A 1 186 ? 16.096 7.857 -7.189 1.00 73.50 186 LYS A O 1
ATOM 1469 N N . ASP A 1 187 ? 15.956 8.403 -5.008 1.00 59.28 187 ASP A N 1
ATOM 1470 C CA . ASP A 1 187 ? 17.373 8.699 -4.761 1.00 59.28 187 ASP A CA 1
ATOM 1471 C C . ASP A 1 187 ? 18.020 7.701 -3.778 1.00 59.28 187 ASP A C 1
ATOM 1473 O O . ASP A 1 187 ? 18.448 8.063 -2.684 1.00 59.28 187 ASP A O 1
ATOM 1477 N N . THR A 1 188 ? 18.160 6.434 -4.168 1.00 52.34 188 THR A N 1
ATOM 1478 C CA . THR A 1 188 ? 18.877 5.416 -3.368 1.00 52.34 188 THR A CA 1
ATOM 1479 C C . THR A 1 188 ? 20.389 5.633 -3.261 1.00 52.34 188 THR A C 1
ATOM 1481 O O . THR A 1 188 ? 21.036 5.021 -2.417 1.00 52.34 188 THR A O 1
ATOM 1484 N N . ASN A 1 189 ? 20.966 6.527 -4.071 1.00 43.81 189 ASN A N 1
ATOM 1485 C CA . ASN A 1 189 ? 22.409 6.801 -4.093 1.00 43.81 189 ASN A CA 1
ATOM 1486 C C . ASN A 1 189 ? 22.834 8.052 -3.308 1.00 43.81 189 ASN A C 1
ATOM 1488 O O . ASN A 1 189 ? 24.017 8.398 -3.309 1.00 43.81 189 ASN A O 1
ATOM 1492 N N . LYS A 1 190 ? 21.912 8.742 -2.625 1.00 44.06 190 LYS A N 1
ATOM 1493 C CA . LYS A 1 190 ? 22.286 9.781 -1.658 1.00 44.06 190 LYS A CA 1
ATOM 1494 C C . LYS A 1 190 ? 22.243 9.173 -0.258 1.00 44.06 190 LYS A C 1
ATOM 1496 O O . LYS A 1 190 ? 21.168 8.745 0.152 1.00 44.06 190 LYS A O 1
ATOM 1501 N N . PRO A 1 191 ? 23.362 9.134 0.491 1.00 41.06 191 PRO A N 1
ATOM 1502 C CA . PRO A 1 191 ? 23.331 8.670 1.871 1.00 41.06 191 PRO A CA 1
ATOM 1503 C C . PRO A 1 191 ? 22.295 9.487 2.647 1.00 41.06 191 PRO A C 1
ATOM 1505 O O . PRO A 1 191 ? 22.410 10.713 2.749 1.00 41.06 191 PRO A O 1
ATOM 1508 N N . GLN A 1 192 ? 21.261 8.804 3.145 1.00 45.50 192 GLN A N 1
ATOM 1509 C CA . GLN A 1 192 ? 20.275 9.393 4.038 1.00 45.50 192 GLN A CA 1
ATOM 1510 C C . GLN A 1 192 ? 21.029 9.905 5.265 1.00 45.50 192 GLN A C 1
ATOM 1512 O O . GLN A 1 192 ? 21.614 9.132 6.023 1.00 45.50 192 GLN A O 1
ATOM 1517 N N . LYS A 1 193 ? 21.047 11.227 5.457 1.00 37.19 193 LYS A N 1
ATOM 1518 C CA . LYS A 1 193 ? 21.377 11.782 6.765 1.00 37.19 193 LYS A CA 1
ATOM 1519 C C . LYS A 1 193 ? 20.271 11.326 7.704 1.00 37.19 193 LYS A C 1
ATOM 1521 O O . LYS A 1 193 ? 19.133 11.752 7.545 1.00 37.19 193 LYS A O 1
ATOM 1526 N N . THR A 1 194 ? 20.614 10.462 8.650 1.00 38.25 194 THR A N 1
ATOM 1527 C CA . THR A 1 194 ? 19.769 10.152 9.798 1.00 38.25 194 THR A CA 1
ATOM 1528 C C . THR A 1 194 ? 19.450 11.470 10.500 1.00 38.25 194 THR A C 1
ATOM 1530 O O . THR A 1 194 ? 20.307 12.048 11.167 1.00 38.25 194 THR A O 1
ATOM 1533 N N . GLU A 1 195 ? 18.246 11.999 10.293 1.00 43.12 195 GLU A N 1
ATOM 1534 C CA . GLU A 1 195 ? 17.736 13.133 11.059 1.00 43.12 195 GLU A CA 1
ATOM 1535 C C . GLU A 1 195 ? 17.347 12.637 12.452 1.00 43.12 195 GLU A C 1
ATOM 1537 O O . GLU A 1 195 ? 16.185 12.423 12.782 1.00 43.12 195 GLU A O 1
ATOM 1542 N N . GLU A 1 196 ? 18.359 12.457 13.295 1.00 40.09 196 GLU A N 1
ATOM 1543 C CA . GLU A 1 196 ? 18.182 12.458 14.737 1.00 40.09 196 GLU A CA 1
ATOM 1544 C C . GLU A 1 196 ? 17.982 13.917 15.171 1.00 40.09 196 GLU A C 1
ATOM 1546 O O . GLU A 1 196 ? 18.919 14.660 15.450 1.00 40.09 196 GLU A O 1
ATOM 1551 N N . ASN A 1 197 ? 16.732 14.372 15.130 1.00 34.34 197 ASN A N 1
ATOM 1552 C CA . ASN A 1 197 ? 16.297 15.570 15.837 1.00 34.34 197 ASN A CA 1
ATOM 1553 C C . ASN A 1 197 ? 14.815 15.437 16.198 1.00 34.34 197 ASN A C 1
ATOM 1555 O O . ASN A 1 197 ? 13.932 16.008 15.560 1.00 34.34 197 ASN A O 1
ATOM 1559 N N . GLN A 1 198 ? 14.548 14.750 17.311 1.00 43.69 198 GLN A N 1
ATOM 1560 C CA . GLN A 1 198 ? 13.433 15.130 18.176 1.00 43.69 198 GLN A CA 1
ATOM 1561 C C . GLN A 1 198 ? 13.744 16.514 18.759 1.00 43.69 198 GLN A C 1
ATOM 1563 O O . GLN A 1 198 ? 14.240 16.659 19.873 1.00 43.69 198 GLN A O 1
ATOM 1568 N N . LYS A 1 199 ? 13.470 17.557 17.976 1.00 35.19 199 LYS A N 1
ATOM 1569 C CA . LYS A 1 199 ? 13.341 18.919 18.478 1.00 35.19 199 LYS A CA 1
ATOM 1570 C C . LYS A 1 199 ? 11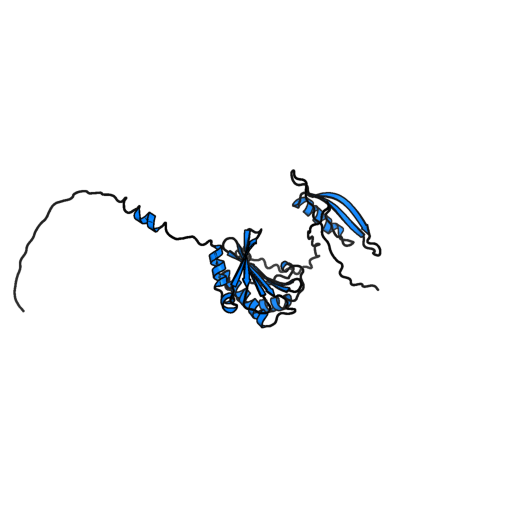.874 19.277 18.367 1.00 35.19 199 LYS A C 1
ATOM 1572 O O . LYS A 1 199 ? 11.297 19.172 17.290 1.00 35.19 199 LYS A O 1
ATOM 1577 N N . THR A 1 200 ? 11.284 19.649 19.496 1.00 40.06 200 THR A N 1
ATOM 1578 C CA . THR A 1 200 ? 9.919 20.153 19.654 1.00 40.06 200 THR A CA 1
ATOM 1579 C C . THR A 1 200 ? 9.619 21.156 18.543 1.00 40.06 200 THR A C 1
ATOM 1581 O O . THR A 1 200 ? 10.030 22.315 18.593 1.00 40.06 200 THR A O 1
ATOM 1584 N N . SER A 1 201 ? 8.961 20.675 17.489 1.00 36.19 201 SER A N 1
ATOM 1585 C CA . SER A 1 201 ? 8.517 21.495 16.377 1.00 36.19 201 SER A CA 1
ATOM 1586 C C . SER A 1 201 ? 7.379 22.352 16.904 1.00 36.19 201 SER A C 1
ATOM 1588 O O . SER A 1 201 ? 6.296 21.850 17.209 1.00 36.19 201 SER A O 1
ATOM 1590 N N . ALA A 1 202 ? 7.633 23.650 17.062 1.00 40.00 202 ALA A N 1
ATOM 1591 C CA . ALA A 1 202 ? 6.550 24.613 17.068 1.00 40.00 202 ALA A CA 1
ATOM 1592 C C . ALA A 1 202 ? 5.847 24.455 15.715 1.00 40.00 202 ALA A C 1
ATOM 1594 O O . ALA A 1 202 ? 6.402 24.842 14.686 1.00 40.00 202 ALA A O 1
ATOM 1595 N N . GLN A 1 203 ? 4.678 23.806 15.731 1.00 35.03 203 GLN A N 1
ATOM 1596 C CA . GLN A 1 203 ? 3.849 23.577 14.554 1.00 35.03 203 GLN A CA 1
ATOM 1597 C C . GLN A 1 203 ? 3.700 24.892 13.792 1.00 35.03 203 GLN A C 1
ATOM 1599 O O . GLN A 1 203 ? 3.068 25.840 14.264 1.00 35.03 203 GLN A O 1
ATOM 1604 N N . LEU A 1 204 ? 4.308 24.949 12.609 1.00 31.31 204 LEU A N 1
ATOM 1605 C CA . LEU A 1 204 ? 3.972 25.972 11.637 1.00 31.31 204 LEU A CA 1
ATOM 1606 C C . LEU A 1 204 ? 2.508 25.744 11.230 1.00 31.31 204 LEU A C 1
ATOM 1608 O O . LEU A 1 204 ? 2.106 24.589 11.059 1.00 31.31 204 LEU A O 1
ATOM 1612 N N . PRO A 1 205 ? 1.696 26.805 11.109 1.00 33.16 205 PRO A N 1
ATOM 1613 C CA . PRO A 1 205 ? 0.307 26.655 10.707 1.00 33.16 205 PRO A CA 1
ATOM 1614 C C . PRO A 1 205 ? 0.230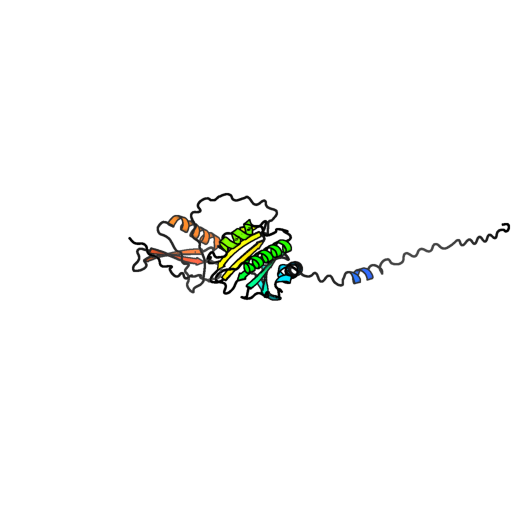 25.993 9.327 1.00 33.16 205 PRO A C 1
ATOM 1616 O O . PRO A 1 205 ? 0.888 26.419 8.377 1.00 33.16 205 PRO A O 1
ATOM 1619 N N . ILE A 1 206 ? -0.573 24.934 9.252 1.00 33.91 206 ILE A N 1
ATOM 1620 C CA . ILE A 1 206 ? -0.903 24.218 8.021 1.00 33.91 206 ILE A CA 1
ATOM 1621 C C . ILE A 1 206 ? -1.842 25.115 7.205 1.00 33.91 206 ILE A C 1
ATOM 1623 O O . ILE A 1 206 ? -2.851 25.597 7.719 1.00 33.91 206 ILE A O 1
ATOM 1627 N N . VAL A 1 207 ? -1.490 25.357 5.943 1.00 31.91 207 VAL A N 1
ATOM 1628 C CA . VAL A 1 207 ? -2.283 26.137 4.984 1.00 31.91 207 VAL A CA 1
ATOM 1629 C C . VAL A 1 207 ? -2.780 25.170 3.916 1.00 31.91 207 VAL A C 1
ATOM 1631 O O . VAL A 1 207 ? -1.969 24.615 3.177 1.00 31.91 207 VAL A O 1
ATOM 1634 N N . THR A 1 208 ? -4.095 24.978 3.823 1.00 33.56 208 THR A N 1
ATOM 1635 C CA . THR A 1 208 ? -4.723 24.059 2.857 1.00 33.56 208 THR A CA 1
ATOM 1636 C C . THR A 1 208 ? -5.814 24.798 2.070 1.00 33.56 208 THR A C 1
ATOM 1638 O O . THR A 1 208 ? -6.547 25.604 2.641 1.00 33.56 208 THR A O 1
ATOM 1641 N N . LEU A 1 209 ? -5.899 24.558 0.754 1.00 35.31 209 LEU A N 1
ATOM 1642 C CA . LEU A 1 209 ? -6.682 25.338 -0.224 1.00 35.31 209 LEU A CA 1
ATOM 1643 C C . LEU A 1 209 ? -7.866 24.521 -0.806 1.00 35.31 209 LEU A C 1
ATOM 1645 O O . LEU A 1 209 ? -7.684 23.346 -1.114 1.00 35.31 209 LEU A O 1
ATOM 1649 N N . SER A 1 210 ? -9.045 25.135 -0.998 1.00 35.56 210 SER A N 1
ATOM 1650 C CA . SER A 1 210 ? -10.299 24.540 -1.545 1.00 35.56 210 SER A CA 1
ATOM 1651 C C . SER A 1 210 ? -11.072 25.585 -2.404 1.00 35.56 210 SER A C 1
ATOM 1653 O O . SER A 1 210 ? -10.583 26.712 -2.456 1.00 35.56 210 SER A O 1
ATOM 1655 N N . PRO A 1 211 ? -12.209 25.303 -3.106 1.00 30.55 211 PRO A N 1
ATOM 1656 C CA . PRO A 1 211 ? -12.923 26.280 -3.959 1.00 30.55 211 PRO A CA 1
ATOM 1657 C C . PRO A 1 211 ? -14.315 26.778 -3.465 1.00 30.55 211 PRO A C 1
ATOM 1659 O O . PRO A 1 211 ? -15.161 25.990 -3.047 1.00 30.55 211 PRO A O 1
ATOM 1662 N N . TYR A 1 212 ? -14.599 28.071 -3.676 1.00 33.47 212 TYR A N 1
ATOM 1663 C CA . TYR A 1 212 ? -15.923 28.738 -3.677 1.00 33.47 212 TYR A CA 1
ATOM 1664 C C . TYR A 1 212 ? -15.839 29.935 -4.641 1.00 33.47 212 TYR A C 1
ATOM 1666 O O . TYR A 1 212 ? -14.764 30.331 -5.099 1.00 33.47 212 TYR A O 1
ATOM 1674 N N . GLN A 1 213 ? -16.993 30.486 -4.995 1.00 35.09 213 GLN A N 1
ATOM 1675 C CA . GLN A 1 213 ? -17.124 31.520 -6.014 1.00 35.09 213 GLN A CA 1
ATOM 1676 C C . GLN A 1 213 ? -17.109 32.926 -5.384 1.00 35.09 213 GLN A C 1
ATOM 1678 O O . GLN A 1 213 ? -18.161 33.494 -5.106 1.00 35.09 213 GLN A O 1
ATOM 1683 N N . GLY A 1 214 ? -15.923 33.510 -5.190 1.00 42.78 214 GLY A N 1
ATOM 1684 C CA . GLY A 1 214 ? -15.742 34.927 -4.827 1.00 42.78 214 GLY A CA 1
ATOM 1685 C C . GLY A 1 214 ? -14.274 35.278 -4.559 1.00 42.78 214 GLY A C 1
ATOM 1686 O O . GLY A 1 214 ? -13.574 34.423 -4.062 1.00 42.78 214 GLY A O 1
ATOM 1687 N N . ASN A 1 215 ? -13.808 36.498 -4.901 1.00 45.22 215 ASN A N 1
ATOM 1688 C CA . ASN A 1 215 ? -12.394 36.978 -4.972 1.00 45.22 215 ASN A CA 1
ATOM 1689 C C . ASN A 1 215 ? -11.585 37.062 -3.641 1.00 45.22 215 ASN A C 1
ATOM 1691 O O . ASN A 1 215 ? -10.750 37.956 -3.508 1.00 45.22 215 ASN A O 1
ATOM 1695 N N . ALA A 1 216 ? -11.788 36.181 -2.655 1.00 45.66 216 ALA A N 1
ATOM 1696 C CA . ALA A 1 216 ? -11.053 36.213 -1.385 1.00 45.66 216 ALA A CA 1
ATOM 1697 C C . ALA A 1 216 ? -10.419 34.861 -1.017 1.00 45.66 216 ALA A C 1
ATOM 1699 O O . ALA A 1 216 ? -10.902 33.828 -1.440 1.00 45.66 216 ALA A O 1
ATOM 1700 N N . ILE A 1 217 ? -9.337 34.870 -0.223 1.00 48.28 217 ILE A N 1
ATOM 1701 C CA . ILE A 1 217 ? -8.745 33.657 0.371 1.00 48.28 217 ILE A CA 1
ATOM 1702 C C . ILE A 1 217 ? -8.808 33.791 1.892 1.00 48.28 217 ILE A C 1
ATOM 1704 O O . ILE A 1 217 ? -8.350 34.780 2.469 1.00 48.28 217 ILE A O 1
ATOM 1708 N N . LEU A 1 218 ? -9.353 32.773 2.556 1.00 44.47 218 LEU A N 1
ATOM 1709 C CA . LEU A 1 218 ? -9.505 32.742 4.006 1.00 44.47 218 LEU A CA 1
ATOM 1710 C C . LEU A 1 218 ? -8.206 32.357 4.727 1.00 44.47 218 LEU A C 1
ATOM 1712 O O . LEU A 1 218 ? -7.629 31.307 4.454 1.00 44.47 218 LEU A O 1
ATOM 1716 N N . PHE A 1 219 ? -7.810 33.144 5.733 1.00 49.78 219 PHE A N 1
ATOM 1717 C CA . PHE A 1 219 ? -6.777 32.757 6.699 1.00 49.78 219 PHE A CA 1
ATOM 1718 C C . PHE A 1 219 ? -7.337 32.737 8.117 1.00 49.78 219 PHE A C 1
ATOM 1720 O O . PHE A 1 219 ? -8.169 33.565 8.488 1.00 49.78 219 PHE A O 1
ATOM 1727 N N . TRP A 1 220 ? -6.839 31.798 8.920 1.00 46.88 220 TRP A N 1
ATOM 1728 C CA . TRP A 1 220 ? -7.129 31.712 10.344 1.00 46.88 220 TRP A CA 1
ATOM 1729 C C . TRP A 1 220 ? -5.913 32.143 11.166 1.00 46.88 220 TRP A C 1
ATOM 1731 O O . TRP A 1 220 ? -4.776 31.780 10.864 1.00 46.88 220 TRP A O 1
ATOM 1741 N N . GLU A 1 221 ? -6.148 32.907 12.229 1.00 48.81 221 GLU A N 1
ATOM 1742 C CA . GLU A 1 221 ? -5.114 33.321 13.172 1.00 48.81 221 GLU A CA 1
ATOM 1743 C C . GLU A 1 221 ? -5.542 32.926 14.587 1.00 48.81 221 GLU A C 1
ATOM 1745 O O . GLU A 1 221 ? -6.631 33.278 15.042 1.00 48.81 221 GLU A O 1
ATOM 1750 N N . ARG A 1 222 ? -4.675 32.199 15.303 1.00 45.66 222 ARG A N 1
ATOM 1751 C CA . ARG A 1 222 ? -4.798 32.109 16.761 1.00 45.66 222 ARG A CA 1
ATOM 1752 C C . ARG A 1 222 ? -4.312 33.421 17.380 1.00 45.66 222 ARG A C 1
ATOM 1754 O O . ARG A 1 222 ? -3.285 33.936 16.928 1.00 45.66 222 ARG A O 1
ATOM 1761 N N . PRO A 1 223 ? -4.958 33.918 18.448 1.00 43.47 223 PRO A N 1
ATOM 1762 C CA . PRO A 1 223 ? -4.441 35.050 19.210 1.00 43.47 223 PRO A CA 1
ATOM 1763 C C . PRO A 1 223 ? -2.964 34.823 19.585 1.00 43.47 223 PRO A C 1
ATOM 1765 O O . PRO A 1 223 ? -2.637 33.827 20.227 1.00 43.47 223 PRO A O 1
ATOM 1768 N N . GLY A 1 224 ? -2.072 35.714 19.131 1.00 52.81 224 GLY A N 1
ATOM 1769 C CA . GLY A 1 224 ? -0.618 35.634 19.354 1.00 52.81 224 GLY A CA 1
ATOM 1770 C C . GLY A 1 224 ? 0.231 35.101 18.183 1.00 52.81 224 GLY A C 1
ATOM 1771 O O . GLY A 1 224 ? 1.452 35.054 18.304 1.00 52.81 224 GLY A O 1
ATOM 1772 N N . GLY A 1 225 ? -0.370 34.731 17.044 1.00 54.41 225 GLY A N 1
ATOM 1773 C CA . GLY A 1 225 ? 0.317 34.122 15.889 1.00 54.41 225 GLY A CA 1
ATOM 1774 C C . GLY A 1 225 ? 0.947 35.072 14.852 1.00 54.41 225 GLY A C 1
ATOM 1775 O O . GLY A 1 225 ? 1.480 34.596 13.844 1.00 54.41 225 GLY A O 1
ATOM 1776 N N . GLY A 1 226 ? 0.919 36.391 15.068 1.00 53.06 226 GLY A N 1
ATOM 1777 C CA . GLY A 1 226 ? 1.166 37.399 14.021 1.00 53.06 226 GLY A CA 1
ATOM 1778 C C . GLY A 1 226 ? 2.478 37.268 13.228 1.00 53.06 226 GLY A C 1
ATOM 1779 O O . GLY A 1 226 ? 2.510 37.566 12.034 1.00 53.06 226 GLY A O 1
ATOM 1780 N N . ALA A 1 227 ? 3.559 36.766 13.838 1.00 52.62 227 ALA A N 1
ATOM 1781 C CA . ALA A 1 227 ? 4.854 36.611 13.163 1.00 52.62 227 ALA A CA 1
ATOM 1782 C C . ALA A 1 227 ? 4.921 35.407 12.201 1.00 52.62 227 ALA A C 1
ATOM 1784 O O . ALA A 1 227 ? 5.626 35.463 11.191 1.00 52.62 227 ALA A O 1
ATOM 1785 N N . ALA A 1 228 ? 4.193 34.322 12.487 1.00 53.25 228 ALA A N 1
ATOM 1786 C CA . ALA A 1 228 ? 4.169 33.132 11.633 1.00 53.25 228 ALA A CA 1
ATOM 1787 C C . ALA A 1 228 ? 3.371 33.392 10.344 1.00 53.25 228 ALA A C 1
ATOM 1789 O O . ALA A 1 228 ? 3.785 32.989 9.257 1.00 53.25 228 ALA A O 1
ATOM 1790 N N . ASN A 1 229 ? 2.289 34.165 10.445 1.00 55.50 229 ASN A N 1
A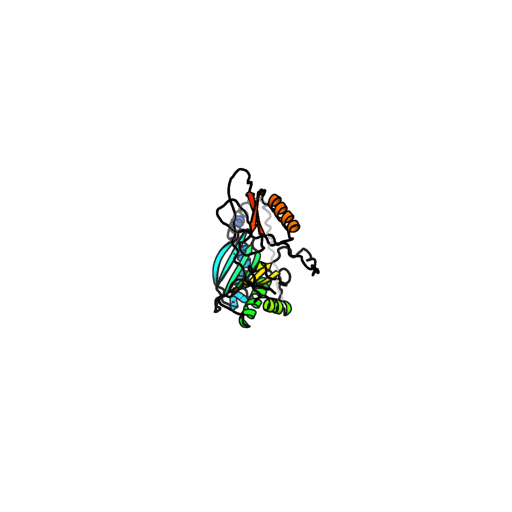TOM 1791 C CA . ASN A 1 229 ? 1.415 34.467 9.314 1.00 55.50 229 ASN A CA 1
ATOM 1792 C C . ASN A 1 229 ? 2.001 35.514 8.358 1.00 55.50 229 ASN A C 1
ATOM 1794 O O . ASN A 1 229 ? 1.796 35.408 7.149 1.00 55.50 229 ASN A O 1
ATOM 1798 N N . ALA A 1 230 ? 2.812 36.459 8.850 1.00 57.84 230 ALA A N 1
ATOM 1799 C CA . ALA A 1 230 ? 3.563 37.370 7.980 1.00 57.84 230 ALA A CA 1
ATOM 1800 C C . ALA A 1 230 ? 4.444 36.601 6.975 1.00 57.84 230 ALA A C 1
ATOM 1802 O O . ALA A 1 230 ? 4.519 36.966 5.803 1.00 57.84 230 ALA A O 1
ATOM 1803 N N . ARG A 1 231 ? 5.038 35.477 7.404 1.00 61.47 231 ARG A N 1
ATOM 1804 C CA . ARG A 1 231 ? 5.866 34.618 6.543 1.00 61.47 231 ARG A CA 1
ATOM 1805 C C . ARG A 1 231 ? 5.048 33.824 5.529 1.00 61.47 231 ARG A C 1
ATOM 1807 O O . ARG A 1 231 ? 5.521 33.630 4.412 1.00 61.47 231 ARG A O 1
ATOM 1814 N N . VAL A 1 232 ? 3.844 33.379 5.890 1.00 59.53 232 VAL A N 1
ATOM 1815 C CA . VAL A 1 232 ? 2.920 32.705 4.962 1.00 59.53 232 VAL A CA 1
ATOM 1816 C C . VAL A 1 232 ? 2.466 33.677 3.875 1.00 59.53 232 VAL A C 1
ATOM 1818 O O . VAL A 1 232 ? 2.570 33.359 2.694 1.00 59.53 232 VAL A O 1
ATOM 1821 N N . ILE A 1 233 ? 2.072 34.895 4.255 1.00 59.22 233 ILE A N 1
ATOM 1822 C CA . ILE A 1 233 ? 1.669 35.948 3.313 1.00 59.22 233 ILE A CA 1
ATOM 1823 C C . ILE A 1 233 ? 2.831 36.320 2.383 1.00 59.22 233 ILE A C 1
ATOM 1825 O O . ILE A 1 233 ? 2.646 36.399 1.170 1.00 59.22 233 ILE A O 1
ATOM 1829 N N . ASP A 1 234 ? 4.044 36.485 2.913 1.00 62.53 234 ASP A N 1
ATOM 1830 C CA . ASP A 1 234 ? 5.232 36.739 2.088 1.00 62.53 234 ASP A CA 1
ATOM 1831 C C . ASP A 1 234 ? 5.616 35.550 1.201 1.00 62.53 234 ASP A C 1
ATOM 1833 O O . ASP A 1 234 ? 6.224 35.727 0.144 1.00 62.53 234 ASP A O 1
ATOM 1837 N N . SER A 1 235 ? 5.277 34.325 1.599 1.00 59.75 235 SER A N 1
ATOM 1838 C CA . SER A 1 235 ? 5.465 33.142 0.755 1.00 59.75 235 SER A CA 1
ATOM 1839 C C . SER A 1 235 ? 4.429 33.105 -0.368 1.00 59.75 235 SER A C 1
ATOM 1841 O O . SER A 1 235 ? 4.788 32.851 -1.510 1.00 59.75 235 SER A O 1
ATOM 1843 N N . MET A 1 236 ? 3.176 33.469 -0.100 1.00 56.12 236 MET A N 1
ATOM 1844 C CA . MET A 1 236 ? 2.123 33.535 -1.119 1.00 56.12 236 MET A CA 1
ATOM 1845 C C . MET A 1 236 ? 2.338 34.660 -2.132 1.00 56.12 236 MET A C 1
ATOM 1847 O O . MET A 1 236 ? 2.181 34.429 -3.329 1.00 56.12 236 MET A O 1
ATOM 1851 N N . LYS A 1 237 ? 2.797 35.840 -1.687 1.00 59.44 237 LYS A N 1
ATOM 1852 C CA . LYS A 1 237 ? 3.240 36.917 -2.591 1.00 59.44 237 LYS A CA 1
ATOM 1853 C C . LYS A 1 237 ? 4.331 36.445 -3.553 1.00 59.44 237 LYS A C 1
ATOM 1855 O O . LYS A 1 237 ? 4.354 36.867 -4.702 1.00 59.44 237 LYS A O 1
ATOM 1860 N N . ARG A 1 238 ? 5.237 35.577 -3.083 1.00 59.56 238 ARG A N 1
ATOM 1861 C CA . ARG A 1 238 ? 6.351 35.050 -3.885 1.00 59.56 238 ARG A CA 1
ATOM 1862 C C . ARG A 1 238 ? 5.943 33.911 -4.814 1.00 59.56 238 ARG A C 1
ATOM 1864 O O . ARG A 1 238 ? 6.433 33.863 -5.933 1.00 59.56 238 ARG A O 1
ATOM 1871 N N . VAL A 1 239 ? 5.084 33.004 -4.355 1.00 52.31 239 VAL A N 1
ATOM 1872 C CA . VAL A 1 239 ? 4.742 31.775 -5.092 1.00 52.31 239 VAL A CA 1
ATOM 1873 C C . VAL A 1 239 ? 3.611 31.997 -6.097 1.00 52.31 239 VAL A C 1
ATOM 1875 O O . VAL A 1 239 ? 3.636 31.397 -7.163 1.00 52.31 239 VAL A O 1
ATOM 1878 N N . VAL A 1 240 ? 2.638 32.857 -5.783 1.00 55.94 240 VAL A N 1
ATOM 1879 C CA . VAL A 1 240 ? 1.396 33.002 -6.572 1.00 55.94 240 VAL A CA 1
ATOM 1880 C C . VAL A 1 240 ? 1.256 34.406 -7.179 1.00 55.94 240 VAL A C 1
ATOM 1882 O O . VAL A 1 240 ? 0.213 34.736 -7.727 1.00 55.94 240 VAL A O 1
ATOM 1885 N N . GLN A 1 241 ? 2.275 35.268 -7.040 1.00 65.06 241 GLN A N 1
ATOM 1886 C CA . GLN A 1 241 ? 2.216 36.693 -7.417 1.00 65.06 241 GLN A CA 1
ATOM 1887 C C . GLN A 1 241 ? 0.923 37.389 -6.940 1.00 65.06 241 GLN A C 1
ATOM 1889 O O . GLN A 1 241 ? 0.366 38.270 -7.594 1.00 65.06 241 GLN A O 1
ATOM 1894 N N . ALA A 1 242 ? 0.415 36.980 -5.775 1.00 65.44 242 ALA A N 1
ATOM 1895 C CA . ALA A 1 242 ? -0.836 37.496 -5.247 1.00 65.44 242 ALA A CA 1
ATOM 1896 C C . ALA A 1 242 ? -0.625 38.864 -4.585 1.00 65.44 242 ALA A C 1
ATOM 1898 O O . ALA A 1 242 ? 0.300 39.064 -3.788 1.00 65.44 242 ALA A O 1
ATOM 1899 N N . ARG A 1 243 ? -1.522 39.808 -4.868 1.00 68.62 243 ARG A N 1
ATOM 1900 C CA . ARG A 1 243 ? -1.585 41.120 -4.227 1.00 68.62 243 ARG A CA 1
ATOM 1901 C C . ARG A 1 243 ? -2.650 41.110 -3.136 1.00 68.62 243 ARG A C 1
ATOM 1903 O O . ARG A 1 243 ? -3.817 40.859 -3.401 1.00 68.62 243 ARG A O 1
ATOM 1910 N N . VAL A 1 244 ? -2.269 41.442 -1.904 1.00 68.69 244 VAL A N 1
ATOM 1911 C CA . VAL A 1 244 ? -3.239 41.657 -0.818 1.00 68.69 244 VAL A CA 1
ATOM 1912 C C . VAL A 1 244 ? -3.929 43.005 -1.036 1.00 68.69 244 VAL A C 1
ATOM 1914 O O . VAL A 1 244 ? -3.264 44.040 -1.060 1.00 68.69 244 VAL A O 1
ATOM 1917 N N . LEU A 1 245 ? -5.249 42.989 -1.204 1.00 65.94 245 LEU A N 1
ATOM 1918 C CA . LEU A 1 245 ? -6.084 44.165 -1.451 1.00 65.94 245 LEU A CA 1
ATOM 1919 C C . LEU A 1 245 ? -6.583 44.822 -0.159 1.00 65.94 245 LEU A C 1
ATOM 1921 O O . LEU A 1 245 ? -6.809 46.028 -0.129 1.00 65.94 245 LEU A O 1
ATOM 1925 N N . GLY A 1 246 ? -6.735 44.055 0.919 1.00 66.81 246 GLY A N 1
ATOM 1926 C CA . GLY A 1 246 ? -7.199 44.580 2.200 1.00 66.81 246 GLY A CA 1
ATOM 1927 C C . GLY A 1 246 ? -7.406 43.491 3.240 1.00 66.81 246 GLY A C 1
ATOM 1928 O O . GLY A 1 246 ? -7.247 42.305 2.953 1.00 66.81 246 GLY A O 1
ATOM 1929 N N . THR A 1 247 ? -7.772 43.893 4.456 1.00 65.19 247 THR A N 1
ATOM 1930 C CA . THR A 1 247 ? -8.122 42.952 5.525 1.00 65.19 247 THR A CA 1
ATOM 1931 C C . THR A 1 247 ? -9.371 43.388 6.269 1.00 65.19 247 THR A C 1
ATOM 1933 O O . THR A 1 247 ? -9.534 44.579 6.525 1.00 65.19 247 THR A O 1
ATOM 1936 N N . THR A 1 248 ? -10.204 42.437 6.680 1.00 64.19 248 THR A N 1
ATOM 1937 C CA . THR A 1 248 ? -11.416 42.696 7.469 1.00 64.19 248 THR A CA 1
ATOM 1938 C C . THR A 1 248 ? -11.359 41.893 8.758 1.00 64.19 248 THR A C 1
ATOM 1940 O O . THR A 1 248 ? -11.059 40.706 8.723 1.00 64.19 248 THR A O 1
ATOM 1943 N N . MET A 1 249 ? -11.638 42.522 9.898 1.00 63.41 249 MET A N 1
ATOM 1944 C CA . MET A 1 249 ? -11.770 41.805 11.167 1.00 63.41 249 MET A CA 1
ATOM 1945 C C . MET A 1 249 ? -13.243 41.501 11.428 1.00 63.41 249 MET A C 1
ATOM 1947 O O . MET A 1 249 ? -14.081 42.376 11.218 1.00 63.41 249 MET A O 1
ATOM 1951 N N . PHE A 1 250 ? -13.563 40.310 11.924 1.00 57.59 250 PHE A N 1
ATOM 1952 C CA . PHE A 1 250 ? -14.900 40.016 12.441 1.00 57.59 250 PHE A CA 1
ATOM 1953 C C . PHE A 1 250 ? -14.819 39.193 13.724 1.00 57.59 250 PHE A C 1
ATOM 1955 O O . PHE A 1 250 ? -13.956 38.331 13.873 1.00 57.59 250 PHE A O 1
ATOM 1962 N N . THR A 1 251 ? -15.715 39.472 14.664 1.00 66.25 251 THR A N 1
ATOM 1963 C CA . THR A 1 251 ? -15.828 38.740 15.930 1.00 66.25 251 THR A CA 1
ATOM 1964 C C . THR A 1 251 ? -17.045 37.836 15.848 1.00 66.25 251 THR A C 1
ATOM 1966 O O . THR A 1 251 ? -18.119 38.294 15.459 1.00 66.25 251 THR A O 1
ATOM 1969 N N . VAL A 1 252 ? -16.887 36.554 16.182 1.00 63.50 252 VAL A N 1
ATOM 1970 C CA . VAL A 1 252 ? -18.016 35.613 16.148 1.00 63.50 252 VAL A CA 1
ATOM 1971 C C . VAL A 1 252 ? -18.934 35.918 17.337 1.00 63.50 252 VAL A C 1
ATOM 1973 O O . VAL A 1 252 ? -18.455 35.873 18.477 1.00 63.50 252 VAL A O 1
ATOM 1976 N N . PRO A 1 253 ? -20.224 36.240 17.106 1.00 61.25 253 PRO A N 1
ATOM 1977 C CA . PRO A 1 253 ? -21.162 36.559 18.178 1.00 61.25 253 PRO A CA 1
ATOM 1978 C C . PRO A 1 253 ? -21.211 35.452 19.234 1.00 61.25 253 PRO A C 1
ATOM 1980 O O . PRO A 1 253 ? -21.287 34.274 18.898 1.00 61.25 253 PRO A O 1
ATOM 1983 N N . GLY A 1 254 ? -21.152 35.830 20.512 1.00 68.94 254 GLY A N 1
ATOM 1984 C CA . GLY A 1 254 ? -21.121 34.873 21.624 1.00 68.94 254 GLY A CA 1
ATOM 1985 C C . GLY A 1 254 ? -19.739 34.282 21.929 1.00 68.94 254 GLY A C 1
ATOM 1986 O O . GLY A 1 254 ? -19.628 33.462 22.832 1.00 68.94 254 GLY A O 1
ATOM 1987 N N . THR A 1 255 ? -18.678 34.712 21.237 1.00 70.06 255 THR A N 1
ATOM 1988 C CA . THR A 1 255 ? -17.294 34.307 21.533 1.00 70.06 255 THR A CA 1
ATOM 1989 C C . THR A 1 255 ? -16.389 35.524 21.734 1.00 70.06 255 THR A C 1
ATOM 1991 O O . THR A 1 255 ? -16.662 36.611 21.229 1.00 70.06 255 THR A O 1
ATOM 1994 N N . THR A 1 256 ? -15.255 35.340 22.412 1.00 66.38 256 THR A N 1
ATOM 1995 C CA . THR A 1 256 ? -14.165 36.336 22.469 1.00 66.38 256 THR A CA 1
ATOM 1996 C C . THR A 1 256 ? -13.217 36.243 21.267 1.00 66.38 256 THR A C 1
ATOM 1998 O O . THR A 1 256 ? -12.159 36.875 21.246 1.00 66.38 256 THR A O 1
ATOM 2001 N N . ARG A 1 257 ? -13.561 35.430 20.259 1.00 56.41 257 ARG A N 1
ATOM 2002 C CA . ARG A 1 257 ? -12.686 35.131 19.127 1.00 56.41 257 ARG A CA 1
ATOM 2003 C C . ARG A 1 257 ? -12.905 36.143 18.010 1.00 56.41 257 ARG A C 1
ATOM 2005 O O . ARG A 1 257 ? -14.005 36.271 17.469 1.00 56.41 257 ARG A O 1
ATOM 2012 N N . THR A 1 258 ? -11.824 36.820 17.636 1.00 50.44 258 THR A N 1
ATOM 2013 C CA . THR A 1 258 ? -11.785 37.747 16.503 1.00 50.44 258 THR A CA 1
ATOM 2014 C C . THR A 1 258 ? -10.915 37.164 15.398 1.00 50.44 258 THR A C 1
ATOM 2016 O O . THR A 1 258 ? -9.810 36.688 15.647 1.00 50.44 258 THR A O 1
ATOM 2019 N N . TYR A 1 259 ? -11.425 37.219 14.177 1.00 60.03 259 TYR A N 1
ATOM 2020 C CA . TYR A 1 259 ? -10.855 36.620 12.981 1.00 60.03 259 TYR A CA 1
ATOM 2021 C C . TYR A 1 259 ? -10.438 37.711 12.004 1.00 60.03 259 TYR A C 1
ATOM 2023 O O . TYR A 1 259 ? -11.080 38.760 11.940 1.00 60.03 259 TYR A O 1
ATOM 2031 N N . LYS A 1 260 ? -9.375 37.453 11.235 1.00 62.59 260 LYS A N 1
ATOM 2032 C CA . LYS A 1 260 ? -8.846 38.371 10.225 1.00 62.59 260 LYS A CA 1
ATOM 2033 C C . LYS A 1 260 ? -8.964 37.774 8.829 1.00 62.59 260 LYS A C 1
ATOM 2035 O O . LYS A 1 260 ? -8.261 36.831 8.486 1.00 62.59 260 LYS A O 1
ATOM 2040 N N . TRP A 1 261 ? -9.830 38.356 8.015 1.00 65.06 261 TRP A N 1
ATOM 2041 C CA . TRP A 1 261 ? -9.928 38.098 6.583 1.00 65.06 261 TRP A CA 1
ATOM 2042 C C . TRP A 1 261 ? -8.875 38.867 5.810 1.00 65.06 261 TRP A C 1
ATOM 2044 O O . TRP A 1 261 ? -8.641 40.039 6.096 1.00 65.06 261 TRP A O 1
ATOM 2054 N N . TYR A 1 262 ? -8.294 38.220 4.802 1.00 63.12 262 TYR A N 1
ATOM 2055 C CA . TYR A 1 262 ? -7.412 38.846 3.827 1.00 63.12 262 TYR A CA 1
ATOM 2056 C C . TYR A 1 262 ? -8.060 38.745 2.450 1.00 63.12 262 TYR A C 1
ATOM 2058 O O . TYR A 1 262 ? -8.367 37.663 1.963 1.00 63.12 262 TYR A O 1
ATOM 2066 N N . HIS A 1 263 ? -8.250 39.889 1.810 1.00 58.16 263 HIS A N 1
ATOM 2067 C CA . HIS A 1 263 ? -8.694 39.955 0.424 1.00 58.16 263 HIS A CA 1
ATOM 2068 C C . HIS A 1 263 ? -7.447 39.930 -0.441 1.00 58.16 263 HIS A C 1
ATOM 2070 O O . HIS A 1 263 ? -6.573 40.782 -0.266 1.00 58.16 263 HIS A O 1
ATOM 2076 N N . VAL A 1 264 ? -7.324 38.950 -1.330 1.00 62.38 264 VAL A N 1
ATOM 2077 C CA . VAL A 1 264 ? -6.140 38.781 -2.176 1.00 62.38 264 VAL A CA 1
ATOM 2078 C C . VAL A 1 264 ? -6.557 38.601 -3.628 1.00 62.38 264 VAL A C 1
ATOM 2080 O O . VAL A 1 264 ? -7.511 37.894 -3.925 1.00 62.38 264 VAL A O 1
ATOM 2083 N N . GLU A 1 265 ? -5.836 39.254 -4.529 1.00 61.59 265 GLU A N 1
ATOM 2084 C CA . GLU A 1 265 ? -6.011 39.153 -5.974 1.00 61.59 265 GLU A CA 1
ATOM 2085 C C . GLU A 1 265 ? -4.790 38.452 -6.564 1.00 61.59 265 GLU A C 1
ATOM 2087 O O . GLU A 1 265 ? -3.660 38.907 -6.382 1.00 61.59 265 GLU A O 1
ATOM 2092 N N . CYS A 1 266 ? -5.003 37.337 -7.258 1.00 62.41 266 CYS A N 1
ATOM 2093 C CA . CYS A 1 266 ? -3.948 36.698 -8.035 1.00 62.41 266 CYS A CA 1
ATOM 2094 C C . CYS A 1 266 ? -3.719 37.509 -9.312 1.00 62.41 266 CYS A C 1
ATOM 2096 O O . CYS A 1 266 ? -4.649 37.709 -10.096 1.00 62.41 266 CYS A O 1
ATOM 2098 N N . VAL A 1 267 ? -2.491 37.983 -9.511 1.00 58.94 267 VAL A N 1
ATOM 2099 C CA . VAL A 1 267 ? -2.098 38.678 -10.736 1.00 58.94 267 VAL A CA 1
ATOM 2100 C C . VAL A 1 267 ? -1.462 37.636 -11.646 1.00 58.94 267 VAL A C 1
ATOM 2102 O O . VAL A 1 267 ? -0.342 37.211 -11.396 1.00 58.94 267 VAL A O 1
ATOM 2105 N N . ASP A 1 268 ? -2.201 37.183 -12.656 1.00 55.75 268 ASP A N 1
ATOM 2106 C CA . ASP A 1 268 ? -1.671 36.319 -13.715 1.00 55.75 268 ASP A CA 1
ATOM 2107 C C . ASP A 1 268 ? -1.507 37.158 -14.993 1.00 55.75 268 ASP A C 1
ATOM 2109 O O . ASP A 1 268 ? -2.370 37.994 -15.295 1.00 55.75 268 ASP A O 1
ATOM 2113 N N . ASP A 1 269 ? -0.398 36.977 -15.715 1.00 50.50 269 ASP A N 1
ATOM 2114 C CA . ASP A 1 269 ? 0.085 37.818 -16.827 1.00 50.50 269 ASP A CA 1
ATOM 2115 C C . ASP A 1 269 ? -0.891 37.852 -18.028 1.00 50.50 269 ASP A C 1
ATOM 2117 O O . ASP A 1 269 ? -0.687 37.243 -19.080 1.00 50.50 269 ASP A O 1
ATOM 2121 N N . GLY A 1 270 ? -1.987 38.604 -17.890 1.00 51.53 270 GLY A N 1
ATOM 2122 C CA . GLY A 1 270 ? -2.931 38.921 -18.963 1.00 51.53 270 GLY A CA 1
ATOM 2123 C C . GLY A 1 270 ? -4.242 38.129 -18.979 1.00 51.53 270 GLY A C 1
ATOM 2124 O O . GLY A 1 270 ? -5.015 38.286 -19.927 1.00 51.53 270 GLY A O 1
ATOM 2125 N N . LYS A 1 271 ? -4.561 37.327 -17.953 1.00 46.62 271 LYS A N 1
ATOM 2126 C CA . LYS A 1 271 ? -5.882 36.681 -17.820 1.00 46.62 271 LYS A CA 1
ATOM 2127 C C . LYS A 1 271 ? -6.452 36.885 -16.418 1.00 46.62 271 LYS A C 1
ATOM 2129 O O . LYS A 1 271 ? -5.871 36.466 -15.429 1.00 46.62 271 LYS A O 1
ATOM 2134 N N . LYS A 1 272 ? -7.617 37.538 -16.335 1.00 46.66 272 LYS A N 1
ATOM 2135 C CA . LYS A 1 272 ? -8.374 37.670 -15.082 1.00 46.66 272 LYS A CA 1
ATOM 2136 C C . LYS A 1 272 ? -9.101 36.358 -14.768 1.00 46.66 272 LYS A C 1
ATOM 2138 O O . LYS A 1 272 ? -9.879 35.888 -15.595 1.00 46.66 272 LYS A O 1
ATOM 2143 N N . GLY A 1 273 ? -8.899 35.841 -13.559 1.00 43.00 273 GLY A N 1
ATOM 2144 C CA . GLY A 1 273 ? -9.601 34.686 -12.973 1.00 43.00 273 GLY A CA 1
ATOM 2145 C C . GLY A 1 273 ? -8.589 33.659 -12.463 1.00 43.00 273 GLY A C 1
ATOM 2146 O O . GLY A 1 273 ? -7.633 33.365 -13.163 1.00 43.00 273 GLY A O 1
ATOM 2147 N N . TRP A 1 274 ? -8.689 33.083 -11.268 1.00 33.12 274 TRP A N 1
ATOM 2148 C CA . TRP A 1 274 ? -9.862 32.602 -10.530 1.00 33.12 274 TRP A CA 1
ATOM 2149 C C . TRP A 1 274 ? -9.635 32.672 -9.017 1.00 33.12 274 TRP A C 1
ATOM 2151 O O . TRP A 1 274 ? -8.550 33.036 -8.564 1.00 33.12 274 TRP A O 1
ATOM 2161 N N . VAL A 1 275 ? -10.652 32.269 -8.249 1.00 38.41 275 VAL A N 1
ATOM 2162 C CA . VAL A 1 275 ? -10.642 32.304 -6.788 1.00 38.41 275 VAL A CA 1
ATOM 2163 C C . VAL A 1 275 ? -10.874 30.950 -6.136 1.00 38.41 275 VAL A C 1
ATOM 2165 O O . VAL A 1 275 ? -11.554 30.091 -6.693 1.00 38.41 275 VAL A O 1
ATOM 2168 N N . MET A 1 276 ? -10.281 30.804 -4.952 1.00 31.17 276 MET A N 1
ATOM 2169 C CA . MET A 1 276 ? -10.304 29.669 -4.033 1.00 31.17 276 MET A CA 1
ATOM 2170 C C . MET A 1 276 ? -11.024 30.050 -2.739 1.00 31.17 276 MET A C 1
ATOM 2172 O O . MET A 1 276 ? -10.810 31.142 -2.245 1.00 31.17 276 MET A O 1
ATOM 2176 N N . ASP A 1 277 ? -11.759 29.125 -2.133 1.00 37.91 277 ASP A N 1
ATOM 2177 C CA . ASP A 1 277 ? -12.434 29.299 -0.840 1.00 37.91 277 ASP A CA 1
ATOM 2178 C C . ASP A 1 277 ? -12.746 27.926 -0.185 1.00 37.91 277 ASP A C 1
ATOM 2180 O O . ASP A 1 277 ? -12.948 26.916 -0.857 1.00 37.91 277 ASP A O 1
ATOM 2184 N N . THR A 1 278 ? -12.835 27.882 1.148 1.00 31.23 278 THR A N 1
ATOM 2185 C CA . THR A 1 278 ? -12.815 26.650 1.972 1.00 31.23 278 THR A CA 1
ATOM 2186 C C . THR A 1 278 ? -13.857 26.687 3.109 1.00 31.23 278 THR A C 1
ATOM 2188 O O . THR A 1 278 ? -14.165 27.764 3.611 1.00 31.23 278 THR A O 1
ATOM 2191 N N . TYR A 1 279 ? -14.331 25.520 3.589 1.00 25.62 279 TYR A N 1
ATOM 2192 C CA . TYR A 1 279 ? -15.134 25.349 4.823 1.00 25.62 279 TYR A CA 1
ATOM 2193 C C . TYR A 1 279 ? -14.413 24.504 5.893 1.00 25.62 279 TYR A C 1
ATOM 2195 O O . TYR A 1 279 ? -13.692 23.568 5.556 1.00 25.62 279 TYR A O 1
ATOM 2203 N N . VAL A 1 280 ? -14.681 24.783 7.180 1.00 31.41 280 VAL A N 1
ATOM 2204 C CA . VAL A 1 280 ? -14.350 23.940 8.352 1.00 31.41 280 VAL A CA 1
ATOM 2205 C C . VAL A 1 280 ? -15.546 23.927 9.315 1.00 31.41 280 VAL A C 1
ATOM 2207 O O . VAL A 1 280 ? -16.106 24.983 9.605 1.00 31.41 280 VAL A O 1
ATOM 2210 N N . THR A 1 281 ? -15.915 22.754 9.836 1.00 26.36 281 THR A N 1
ATOM 2211 C CA . THR A 1 281 ? -16.853 22.573 10.962 1.00 26.36 281 THR A CA 1
ATOM 2212 C C . THR A 1 281 ? -16.099 22.398 12.282 1.00 26.36 281 THR A C 1
ATOM 2214 O O . THR A 1 281 ? -15.089 21.696 12.330 1.00 26.36 281 THR A O 1
ATOM 2217 N N . GLU A 1 282 ? -16.592 23.031 13.350 1.00 36.09 282 GLU A N 1
ATOM 2218 C CA . GLU A 1 282 ? -16.039 22.955 14.708 1.00 36.09 282 GLU A CA 1
ATOM 2219 C C . GLU A 1 282 ? -16.089 21.538 15.301 1.00 36.09 282 GLU A C 1
ATOM 2221 O O . GLU A 1 282 ? -17.092 20.835 15.192 1.00 36.09 282 GLU A O 1
ATOM 2226 N N . GLY A 1 283 ? -15.022 21.165 16.014 1.00 28.39 283 GLY A N 1
ATOM 2227 C CA . GLY A 1 283 ? -15.071 20.161 17.071 1.00 28.39 283 GLY A CA 1
ATOM 2228 C C . GLY A 1 283 ? -15.289 20.858 18.413 1.00 28.39 283 GLY A C 1
ATOM 2229 O O . GLY A 1 283 ? -14.448 21.645 18.849 1.00 28.39 283 GLY A O 1
ATOM 2230 N N . THR A 1 284 ? -16.430 20.589 19.042 1.00 37.84 284 THR A N 1
ATOM 2231 C CA . THR A 1 284 ? -16.800 21.034 20.392 1.00 37.84 284 THR A CA 1
ATOM 2232 C C . THR A 1 284 ? -15.915 20.403 21.465 1.00 37.84 284 THR A C 1
ATOM 2234 O O . THR A 1 284 ? -15.547 19.233 21.351 1.00 37.84 284 THR A O 1
ATOM 2237 N N . GLY A 1 285 ? -15.669 21.130 22.556 1.00 33.66 285 GLY A N 1
ATOM 2238 C CA . GLY A 1 285 ? -15.125 20.546 23.781 1.00 33.66 285 GLY A CA 1
ATOM 2239 C C . GLY A 1 285 ? -14.594 21.580 24.759 1.00 33.66 285 GLY A C 1
ATOM 2240 O O . GLY A 1 285 ? -13.398 21.844 24.792 1.00 33.66 285 GLY A O 1
ATOM 2241 N N . GLU A 1 286 ? -15.511 22.167 25.516 1.00 33.28 286 GLU A N 1
ATOM 2242 C CA . GLU A 1 286 ? -15.301 23.138 26.585 1.00 33.28 286 GLU A CA 1
ATOM 2243 C C . GLU A 1 286 ? -14.250 22.714 27.624 1.00 33.28 286 GLU A C 1
ATOM 2245 O O . GLU A 1 286 ? -14.141 21.547 28.007 1.00 33.28 286 GLU A O 1
ATOM 2250 N N . ARG A 1 287 ? -13.563 23.715 28.177 1.00 34.72 287 ARG A N 1
ATOM 2251 C CA . ARG A 1 287 ? -13.193 23.729 29.593 1.00 34.72 287 ARG A CA 1
ATOM 2252 C C . ARG A 1 287 ? -13.319 25.152 30.119 1.00 34.72 287 ARG A C 1
ATOM 2254 O O . ARG A 1 287 ? -12.462 25.977 29.829 1.00 34.72 287 ARG A O 1
ATOM 2261 N N . GLU A 1 288 ? -14.365 25.385 30.899 1.00 31.03 288 GLU A N 1
ATOM 2262 C CA . GLU A 1 288 ? -14.361 26.293 32.049 1.00 31.03 288 GLU A CA 1
ATOM 2263 C C . GLU A 1 288 ? -15.274 25.695 33.135 1.00 31.03 288 GLU A C 1
ATOM 2265 O O . GLU A 1 288 ? -16.243 25.012 32.783 1.00 31.03 288 GLU A O 1
ATOM 2270 N N . PRO A 1 289 ? -15.035 25.956 34.432 1.00 43.31 289 PRO A N 1
ATOM 2271 C CA . PRO A 1 289 ? -13.857 26.565 35.058 1.00 43.31 289 PRO A CA 1
ATOM 2272 C C . PRO A 1 289 ? -12.814 25.530 35.520 1.00 43.31 289 PRO A C 1
ATOM 2274 O O . PRO A 1 289 ? -13.202 24.437 35.992 1.00 43.31 289 PRO A O 1
#

Sequence (289 aa):
MKNRTFCFIVLCFVGMMILGCESQEKKKEKVKSIMAQQEATVPPDKLILSEFERSEFCRTYNCSFDRSWDLRSGGTNNSYDIDVNPTVSVEITTSNGKLTGGGLMFFERPKLISTDFQLVYSFLNSISSTAGLSLEVDSTIRRLVEQNIETNVFQIREANSIPFGSMRIWAGKVGKEQTISVEIDKDTNKPQKTEENQKTSAQLPIVTLSPYQGNAILFWERPGGGAANARVIDSMKRVVQARVLGTTMFTVPGTTRTYKWYHVECVDDGKKGWVMDTYVTEGTGEREP

pLDDT: mean 70.49, std 24.72, range [25.62, 98.62]